Protein AF-0000000081956812 (afdb_homodimer)

Sequence (314 aa):
MSGAVHQILISNDPHIPYFLRVDWSRDLGAGFTIVLTNGSAAWIGEVSEEEVTKGASDTGMSRESYVEELHQALIRDEREREKPKYSFQLTADHLLYQKMSVNLGSVELQPAPDPLELNREMIGQSLKRHLHLEATNSQLLQENRKLRREHSLILKEMSGAVHQILISNDPHIPYFLRVDWSRDLGAGFTIVLTNGSAAWIGEVSEEEVTKGASDTGMSRESYVEELHQALIRDEREREKPKYSFQLTADHLLYQKMSVNLGSVELQPAPDPLELNREMIGQSLKRHLHLEATNSQLLQENRKLRREHSLILKE

InterPro domains:
  IPR009089 XRCC4, N-terminal domain superfamily [SSF50809] (2-112)
  IPR010585 DNA repair protein XRCC4 [PTHR28559] (4-156)
  IPR014751 DNA repair protein XRCC4-like, C-terminal [G3DSA:1.20.5.370] (115-157)
  IPR038051 XRCC4-like, N-terminal domain superfamily [G3DSA:2.170.210.10] (1-112)
  IPR053961 XRCC4, N-terminal domain [PF06632] (17-109)

Radius of gyration: 26.37 Å; Cα contacts (8 Å, |Δi|>4): 513; chains: 2; bounding box: 66×66×72 Å

pLDDT: mean 91.59, std 6.22, range [63.56, 97.69]

Secondary structure (DSSP, 8-state):
-BPPPEEE-BTT-TTS-EEEEEEESS-GGGEEEEEEE-SS-EEEEEEEHHHHHHHHHHHT--HHHHHHHHHHHHTS-GGGSSS-SEEEEEETTEEEEEEPPEEEEEEEEEE-S-HHHHHHHHHHHHHHHHHHHHHHHHHHHHHHHHHHHHHHHHHH-/-BPPPEEE-BTT-TTS-EEEEEEESS-GGGEEEEEEE-SS-EEEEEEEHHHHHHHHHHHT--HHHHHHHHHHHHTS-GGGSSS-SEEEEEETTEEEEEEPPEEEEEEEEEE-S-HHHHHHHHHHHHHHHHHHHHHHHHHHHHHHHHHHHHHHHHHH-

Structure (mmCIF, N/CA/C/O backbone):
data_AF-0000000081956812-model_v1
#
loop_
_entity.id
_entity.type
_entity.pdbx_description
1 polymer 'XRCC4 N-terminal domain-containing protein'
#
loop_
_atom_site.group_PDB
_atom_site.id
_atom_site.type_symbol
_atom_site.label_atom_id
_atom_site.label_alt_id
_atom_site.label_comp_id
_atom_site.label_asym_id
_atom_site.label_entity_id
_atom_site.label_seq_id
_atom_site.pdbx_PDB_ins_code
_atom_site.Cartn_x
_atom_site.Cartn_y
_atom_site.Cartn_z
_atom_site.occupancy
_atom_site.B_iso_or_equiv
_atom_site.auth_seq_id
_atom_site.auth_comp_id
_atom_site.auth_asym_id
_atom_site.auth_atom_id
_atom_site.pdbx_PDB_model_num
ATOM 1 N N . MET A 1 1 ? -9.359 -21.828 -14 1 81.25 1 MET A N 1
ATOM 2 C CA . MET A 1 1 ? -8.844 -20.75 -14.844 1 81.25 1 MET A CA 1
ATOM 3 C C . MET A 1 1 ? -7.348 -20.562 -14.617 1 81.25 1 MET A C 1
ATOM 5 O O . MET A 1 1 ? -6.855 -20.734 -13.5 1 81.25 1 MET A O 1
ATOM 9 N N . SER A 1 2 ? -6.594 -20.438 -15.711 1 84.31 2 SER A N 1
ATOM 10 C CA . SER A 1 2 ? -5.152 -20.234 -15.617 1 84.31 2 SER A CA 1
ATOM 11 C C . SER A 1 2 ? -4.758 -18.828 -16.047 1 84.31 2 SER A C 1
ATOM 13 O O . SER A 1 2 ? -5.262 -18.312 -17.047 1 84.31 2 SER A O 1
ATOM 15 N N . GLY A 1 3 ? -4.012 -18.234 -15.117 1 83.62 3 GLY A N 1
ATOM 16 C CA . GLY A 1 3 ? -3.506 -16.922 -15.5 1 83.62 3 GLY A CA 1
ATOM 17 C C . GLY A 1 3 ? -2.42 -16.969 -16.547 1 83.62 3 GLY A C 1
ATOM 18 O O . GLY A 1 3 ? -1.891 -18.047 -16.844 1 83.62 3 GLY A O 1
ATOM 19 N N . ALA A 1 4 ? -2.166 -15.875 -17.125 1 87.19 4 ALA A N 1
ATOM 20 C CA . ALA A 1 4 ? -1.059 -15.789 -18.078 1 87.19 4 ALA A CA 1
ATOM 21 C C . ALA A 1 4 ? 0.285 -15.93 -17.359 1 87.19 4 ALA A C 1
ATOM 23 O O . ALA A 1 4 ? 0.437 -15.508 -16.219 1 87.19 4 ALA A O 1
ATOM 24 N N . VAL A 1 5 ? 1.105 -16.578 -18.141 1 93.25 5 VAL A N 1
ATOM 25 C CA . VAL A 1 5 ? 2.469 -16.688 -17.625 1 93.25 5 VAL A CA 1
ATOM 26 C C . VAL A 1 5 ? 3.162 -15.336 -17.719 1 93.25 5 VAL A C 1
ATOM 28 O O . VAL A 1 5 ? 3.08 -14.648 -18.734 1 93.25 5 VAL A O 1
ATOM 31 N N . HIS A 1 6 ? 3.795 -14.945 -16.609 1 91.88 6 HIS A N 1
ATOM 32 C CA . HIS A 1 6 ? 4.547 -13.695 -16.641 1 91.88 6 HIS A CA 1
ATOM 33 C C . HIS A 1 6 ? 5.848 -13.805 -15.859 1 91.88 6 HIS A C 1
ATOM 35 O O . HIS A 1 6 ? 5.973 -14.656 -14.977 1 91.88 6 HIS A O 1
ATOM 41 N N . GLN A 1 7 ? 6.793 -13.039 -16.312 1 91.5 7 GLN A N 1
ATOM 42 C CA . GLN A 1 7 ? 8.094 -13.039 -15.664 1 91.5 7 GLN A CA 1
ATOM 43 C C . GLN A 1 7 ? 8.07 -12.219 -14.375 1 91.5 7 GLN A C 1
ATOM 45 O O . GLN A 1 7 ? 7.449 -11.156 -14.32 1 91.5 7 GLN A O 1
ATOM 50 N N . ILE A 1 8 ? 8.711 -12.758 -13.305 1 92.5 8 ILE A N 1
ATOM 51 C CA . ILE A 1 8 ? 8.836 -12.008 -12.055 1 92.5 8 ILE A CA 1
ATOM 52 C C . ILE A 1 8 ? 10.312 -11.922 -11.648 1 92.5 8 ILE A C 1
ATOM 54 O O . ILE A 1 8 ? 11.125 -12.742 -12.078 1 92.5 8 ILE A O 1
ATOM 58 N N . LEU A 1 9 ? 10.625 -10.898 -10.945 1 92.12 9 LEU A N 1
ATOM 59 C CA . LEU A 1 9 ? 11.953 -10.742 -10.375 1 92.12 9 LEU A CA 1
ATOM 60 C C . LEU A 1 9 ? 11.969 -11.141 -8.906 1 92.12 9 LEU A C 1
ATOM 62 O O . LEU A 1 9 ? 11.133 -10.688 -8.125 1 92.12 9 LEU A O 1
ATOM 66 N N . ILE A 1 10 ? 12.828 -12.062 -8.641 1 94.38 10 ILE A N 1
ATOM 67 C CA . ILE A 1 10 ? 13.016 -12.469 -7.25 1 94.38 10 ILE A CA 1
ATOM 68 C C . ILE A 1 10 ? 14.141 -11.656 -6.621 1 94.38 10 ILE A C 1
ATOM 70 O O . ILE A 1 10 ? 15.273 -11.664 -7.109 1 94.38 10 ILE A O 1
ATOM 74 N N . SER A 1 11 ? 13.805 -11 -5.531 1 93.69 11 SER A N 1
ATOM 75 C CA . SER A 1 11 ? 14.68 -9.992 -4.945 1 93.69 11 SER A CA 1
ATOM 76 C C . SER A 1 11 ? 16.016 -10.594 -4.527 1 93.69 11 SER A C 1
ATOM 78 O O . SER A 1 11 ? 17.062 -9.945 -4.645 1 93.69 11 SER A O 1
ATOM 80 N N . ASN A 1 12 ? 16 -11.805 -4.008 1 93.5 12 ASN A N 1
ATOM 81 C CA . ASN A 1 12 ? 17.234 -12.398 -3.514 1 93.5 12 ASN A CA 1
ATOM 82 C C . ASN A 1 12 ? 17.906 -13.266 -4.574 1 93.5 12 ASN A C 1
ATOM 84 O O . ASN A 1 12 ? 18.875 -13.969 -4.285 1 93.5 12 ASN A O 1
ATOM 88 N N . ASP A 1 13 ? 17.438 -13.305 -5.773 1 92.06 13 ASP A N 1
ATOM 89 C CA . ASP A 1 13 ? 18.031 -13.969 -6.926 1 92.06 13 ASP A CA 1
ATOM 90 C C . ASP A 1 13 ? 17.734 -13.203 -8.211 1 92.06 13 ASP A C 1
ATOM 92 O O . ASP A 1 13 ? 17.109 -13.734 -9.133 1 92.06 13 ASP A O 1
ATOM 96 N N . PRO A 1 14 ? 18.297 -11.969 -8.258 1 91.81 14 PRO A N 1
ATOM 97 C CA . PRO A 1 14 ? 17.906 -11.07 -9.344 1 91.81 14 PRO A CA 1
ATOM 98 C C . PRO A 1 14 ? 18.531 -11.445 -10.688 1 91.81 14 PRO A C 1
ATOM 100 O O . PRO A 1 14 ? 18.109 -10.953 -11.734 1 91.81 14 PRO A O 1
ATOM 103 N N . HIS A 1 15 ? 19.453 -12.297 -10.758 1 93.38 15 HIS A N 1
ATOM 104 C CA . HIS A 1 15 ? 20.172 -12.617 -11.977 1 93.38 15 HIS A CA 1
ATOM 105 C C . HIS A 1 15 ? 19.453 -13.703 -12.773 1 93.38 15 HIS A C 1
ATOM 107 O O . HIS A 1 15 ? 19.766 -13.938 -13.938 1 93.38 15 HIS A O 1
ATOM 113 N N . ILE A 1 16 ? 18.531 -14.359 -12.18 1 93.5 16 ILE A N 1
ATOM 114 C CA . ILE A 1 16 ? 17.812 -15.453 -12.82 1 93.5 16 ILE A CA 1
ATOM 115 C C . ILE A 1 16 ? 16.344 -15.039 -13.031 1 93.5 16 ILE A C 1
ATOM 117 O O . ILE A 1 16 ? 15.672 -14.625 -12.086 1 93.5 16 ILE A O 1
ATOM 121 N N . PRO A 1 17 ? 15.914 -15.117 -14.281 1 93 17 PRO A N 1
ATOM 122 C CA . PRO A 1 17 ? 14.484 -14.859 -14.508 1 93 17 PRO A CA 1
ATOM 123 C C . PRO A 1 17 ? 13.594 -15.992 -14.016 1 93 17 PRO A C 1
ATOM 125 O O . PRO A 1 17 ? 13.953 -17.172 -14.141 1 93 17 PRO A O 1
ATOM 128 N N . TYR A 1 18 ? 12.562 -15.602 -13.43 1 94.31 18 TYR A N 1
ATOM 129 C CA . TYR A 1 18 ? 11.531 -16.562 -13.031 1 94.31 18 TYR A CA 1
ATOM 130 C C . TYR A 1 18 ? 10.219 -16.281 -13.75 1 94.31 18 TYR A C 1
ATOM 132 O O . TYR A 1 18 ? 9.93 -15.133 -14.094 1 94.31 18 TYR A O 1
ATOM 140 N N . PHE A 1 19 ? 9.508 -17.391 -13.945 1 95.06 19 PHE A N 1
ATOM 141 C CA . PHE A 1 19 ? 8.211 -17.297 -14.609 1 95.06 19 PHE A CA 1
ATOM 142 C C . PHE A 1 19 ? 7.109 -17.859 -13.734 1 95.06 19 PHE A C 1
ATOM 144 O O . PHE A 1 19 ? 7.254 -18.953 -13.18 1 95.06 19 PHE A O 1
ATOM 151 N N . LEU A 1 20 ? 6.035 -17.031 -13.633 1 95.88 20 LEU A N 1
ATOM 152 C CA . LEU A 1 20 ? 4.957 -17.359 -12.703 1 95.88 20 LEU A CA 1
ATOM 153 C C . LEU A 1 20 ? 3.631 -17.516 -13.438 1 95.88 20 LEU A C 1
ATOM 155 O O . LEU A 1 20 ? 3.316 -16.703 -14.328 1 95.88 20 LEU A O 1
ATOM 159 N N . ARG A 1 21 ? 2.926 -18.562 -13.078 1 96.62 21 ARG A N 1
ATOM 160 C CA . ARG A 1 21 ? 1.541 -18.75 -13.5 1 96.62 21 ARG A CA 1
ATOM 161 C C . ARG A 1 21 ? 0.642 -19.078 -12.312 1 96.62 21 ARG A C 1
ATOM 163 O O . ARG A 1 21 ? 1.027 -19.844 -11.422 1 96.62 21 ARG A O 1
ATOM 170 N N . VAL A 1 22 ? -0.531 -18.469 -12.328 1 96.62 22 VAL A N 1
ATOM 171 C CA . VAL A 1 22 ? -1.488 -18.703 -11.25 1 96.62 22 VAL A CA 1
ATOM 172 C C . VAL A 1 22 ? -2.775 -19.297 -11.828 1 96.62 22 VAL A C 1
ATOM 174 O O . VAL A 1 22 ? -3.297 -18.797 -12.828 1 96.62 22 VAL A O 1
ATOM 177 N N . ASP A 1 23 ? -3.193 -20.406 -11.172 1 95.81 23 ASP A N 1
ATOM 178 C CA . ASP A 1 23 ? -4.453 -21.047 -11.539 1 95.81 23 ASP A CA 1
ATOM 179 C C . ASP A 1 23 ? -5.469 -20.953 -10.398 1 95.81 23 ASP A C 1
ATOM 181 O O . ASP A 1 23 ? -5.113 -21.109 -9.234 1 95.81 23 ASP A O 1
ATOM 185 N N . TRP A 1 24 ? -6.766 -20.562 -10.812 1 94.56 24 TRP A N 1
ATOM 186 C CA . TRP A 1 24 ? -7.809 -20.469 -9.797 1 94.56 24 TRP A CA 1
ATOM 187 C C . TRP A 1 24 ? -9.164 -20.875 -10.367 1 94.56 24 TRP A C 1
ATOM 189 O O . TRP A 1 24 ? -9.305 -21.062 -11.57 1 94.56 24 TRP A O 1
ATOM 199 N N . SER A 1 25 ? -10.133 -21.156 -9.516 1 90.38 25 SER A N 1
ATOM 200 C CA . SER A 1 25 ? -11.453 -21.594 -9.969 1 90.38 25 SER A CA 1
ATOM 201 C C . SER A 1 25 ? -12.406 -20.406 -10.086 1 90.38 25 SER A C 1
ATOM 203 O O . SER A 1 25 ? -12.875 -20.094 -11.18 1 90.38 25 SER A O 1
ATOM 205 N N . ARG A 1 26 ? -12.711 -19.719 -9.086 1 90.69 26 ARG A N 1
ATOM 206 C CA . ARG A 1 26 ? -13.617 -18.562 -9.078 1 90.69 26 ARG A CA 1
ATOM 207 C C . ARG A 1 26 ? -12.852 -17.266 -8.93 1 90.69 26 ARG A C 1
ATOM 209 O O . ARG A 1 26 ? -12.734 -16.484 -9.883 1 90.69 26 ARG A O 1
ATOM 216 N N . ASP A 1 27 ? -12.344 -17.078 -7.887 1 92.94 27 ASP A N 1
ATOM 217 C CA . ASP A 1 27 ? -11.414 -15.992 -7.594 1 92.94 27 ASP A CA 1
ATOM 218 C C . ASP A 1 27 ? -10.266 -16.484 -6.703 1 92.94 27 ASP A C 1
ATOM 220 O O . ASP A 1 27 ? -10.25 -17.625 -6.273 1 92.94 27 ASP A O 1
ATOM 224 N N . LEU A 1 28 ? -9.336 -15.719 -6.512 1 95.75 28 LEU A N 1
ATOM 225 C CA . LEU A 1 28 ? -8.18 -16.109 -5.711 1 95.75 28 LEU A CA 1
ATOM 226 C C . LEU A 1 28 ? -8.578 -16.375 -4.266 1 95.75 28 LEU A C 1
ATOM 228 O O . LEU A 1 28 ? -7.836 -17.016 -3.516 1 95.75 28 LEU A O 1
ATOM 232 N N . GLY A 1 29 ? -9.727 -15.836 -3.891 1 95.81 29 GLY A N 1
ATOM 233 C CA . GLY A 1 29 ? -10.203 -16.016 -2.529 1 95.81 29 GLY A CA 1
ATOM 234 C C . GLY A 1 29 ? -10.547 -17.453 -2.203 1 95.81 29 GLY A C 1
ATOM 235 O O . GLY A 1 29 ? -10.484 -17.875 -1.043 1 95.81 29 GLY A O 1
ATOM 236 N N . ALA A 1 30 ? -10.914 -18.156 -3.133 1 96.12 30 ALA A N 1
ATOM 237 C CA . ALA A 1 30 ? -11.297 -19.562 -2.951 1 96.12 30 ALA A CA 1
ATOM 238 C C . ALA A 1 30 ? -10.062 -20.469 -2.941 1 96.12 30 ALA A C 1
ATOM 240 O O . ALA A 1 30 ? -10.18 -21.688 -2.76 1 96.12 30 ALA A O 1
ATOM 241 N N . GLY A 1 31 ? -8.961 -19.875 -3.09 1 96.88 31 GLY A N 1
ATOM 242 C CA . GLY A 1 31 ? -7.73 -20.641 -3.207 1 96.88 31 GLY A CA 1
ATOM 243 C C . GLY A 1 31 ? -7.145 -20.625 -4.605 1 96.88 31 GLY A C 1
ATOM 244 O O . GLY A 1 31 ? -7.848 -20.312 -5.574 1 96.88 31 GLY A O 1
ATOM 245 N N . PHE A 1 32 ? -5.887 -20.938 -4.703 1 97.62 32 PHE A N 1
ATOM 246 C CA . PHE A 1 32 ? -5.23 -20.922 -6.004 1 97.62 32 PHE A CA 1
ATOM 247 C C . PHE A 1 32 ? -3.953 -21.75 -5.98 1 97.62 32 PHE A C 1
ATOM 249 O O . PHE A 1 32 ? -3.477 -22.125 -4.906 1 97.62 32 PHE A O 1
ATOM 256 N N . THR A 1 33 ? -3.516 -22.062 -7.16 1 97 33 THR A N 1
ATOM 257 C CA . THR A 1 33 ? -2.273 -22.812 -7.352 1 97 33 THR A CA 1
ATOM 258 C C . THR A 1 33 ? -1.258 -21.969 -8.125 1 97 33 THR A C 1
ATOM 260 O O . THR A 1 33 ? -1.612 -21.297 -9.094 1 97 33 THR A O 1
ATOM 263 N N . ILE A 1 34 ? -0.076 -22.047 -7.629 1 96.81 34 ILE A N 1
ATOM 264 C CA . ILE A 1 34 ? 1.008 -21.312 -8.273 1 96.81 34 ILE A CA 1
ATOM 265 C C . ILE A 1 34 ? 1.965 -22.297 -8.945 1 96.81 34 ILE A C 1
ATOM 267 O O . ILE A 1 34 ? 2.277 -23.344 -8.383 1 96.81 34 ILE A O 1
ATOM 271 N N . VAL A 1 35 ? 2.328 -21.953 -10.125 1 96.56 35 VAL A N 1
ATOM 272 C CA . VAL A 1 35 ? 3.395 -22.656 -10.828 1 96.56 35 VAL A CA 1
ATOM 273 C C . VAL A 1 35 ? 4.562 -21.719 -11.086 1 96.56 35 VAL A C 1
ATOM 275 O O . VAL A 1 35 ? 4.383 -20.641 -11.648 1 96.56 35 VAL A O 1
ATOM 278 N N . LEU A 1 36 ? 5.754 -22.109 -10.625 1 96.5 36 LEU A N 1
ATOM 279 C CA . LEU A 1 36 ? 6.957 -21.297 -10.734 1 96.5 36 LEU A CA 1
ATOM 280 C C . LEU A 1 36 ? 8.086 -22.062 -11.406 1 96.5 36 LEU A C 1
ATOM 282 O O . LEU A 1 36 ? 8.289 -23.25 -11.125 1 96.5 36 LEU A O 1
ATOM 286 N N . THR A 1 37 ? 8.797 -21.391 -12.344 1 96.06 37 THR A N 1
ATOM 287 C CA . THR A 1 37 ? 9.945 -22.047 -12.969 1 96.06 37 THR A CA 1
ATOM 288 C C . THR A 1 37 ? 11.039 -21.031 -13.273 1 96.06 37 THR A C 1
ATOM 290 O O . THR A 1 37 ? 10.75 -19.844 -13.492 1 96.06 37 THR A O 1
ATOM 293 N N . ASN A 1 38 ? 12.227 -21.438 -13.203 1 94.81 38 ASN A N 1
ATOM 294 C CA . ASN A 1 38 ? 13.344 -20.609 -13.648 1 94.81 38 ASN A CA 1
ATOM 295 C C . ASN A 1 38 ? 13.953 -21.141 -14.945 1 94.81 38 ASN A C 1
ATOM 297 O O . ASN A 1 38 ? 15.055 -20.75 -15.328 1 94.81 38 ASN A O 1
ATOM 301 N N . GLY A 1 39 ? 13.273 -22.062 -15.594 1 92.62 39 GLY A N 1
ATOM 302 C CA . GLY A 1 39 ? 13.758 -22.672 -16.828 1 92.62 39 GLY A CA 1
ATOM 303 C C . GLY A 1 39 ? 14.492 -23.984 -16.609 1 92.62 39 GLY A C 1
ATOM 304 O O . GLY A 1 39 ? 14.562 -24.812 -17.5 1 92.62 39 GLY A O 1
ATOM 305 N N . SER A 1 40 ? 15.133 -24.094 -15.461 1 92.69 40 SER A N 1
ATOM 306 C CA . SER A 1 40 ? 15.852 -25.312 -15.125 1 92.69 40 SER A CA 1
ATOM 307 C C . SER A 1 40 ? 15.047 -26.172 -14.156 1 92.69 40 SER A C 1
ATOM 309 O O . SER A 1 40 ? 15.008 -27.406 -14.289 1 92.69 40 SER A O 1
ATOM 311 N N . ALA A 1 41 ? 14.445 -25.594 -13.172 1 93.62 41 ALA A N 1
ATOM 312 C CA . ALA A 1 41 ? 13.602 -26.234 -12.172 1 93.62 41 ALA A CA 1
ATOM 313 C C . ALA A 1 41 ? 12.203 -25.625 -12.156 1 93.62 41 ALA A C 1
ATOM 315 O O . ALA A 1 41 ? 11.992 -24.531 -12.695 1 93.62 41 ALA A O 1
ATOM 316 N N . ALA A 1 42 ? 11.297 -26.469 -11.695 1 95.75 42 ALA A N 1
ATOM 317 C CA . ALA A 1 42 ? 9.914 -26 -11.594 1 95.75 42 ALA A CA 1
ATOM 318 C C . ALA A 1 42 ? 9.297 -26.406 -10.258 1 95.75 42 ALA A C 1
ATOM 320 O O . ALA A 1 42 ? 9.656 -27.438 -9.695 1 95.75 42 ALA A O 1
ATOM 321 N N . TRP A 1 43 ? 8.422 -25.516 -9.75 1 96.62 43 TRP A N 1
ATOM 322 C CA . TRP A 1 43 ? 7.777 -25.734 -8.453 1 96.62 43 TRP A CA 1
ATOM 323 C C . TRP A 1 43 ? 6.273 -25.484 -8.547 1 96.62 43 TRP A C 1
ATOM 325 O O . TRP A 1 43 ? 5.812 -24.719 -9.398 1 96.62 43 TRP A O 1
ATOM 335 N N . ILE A 1 44 ? 5.605 -26.234 -7.723 1 97.19 44 ILE A N 1
ATOM 336 C CA . ILE A 1 44 ? 4.16 -26.062 -7.605 1 97.19 44 ILE A CA 1
ATOM 337 C C . ILE A 1 44 ? 3.791 -25.781 -6.152 1 97.19 44 ILE A C 1
ATOM 339 O O . ILE A 1 44 ? 4.32 -26.406 -5.234 1 97.19 44 ILE A O 1
ATOM 343 N N . GLY A 1 45 ? 2.949 -24.781 -5.973 1 97.44 45 GLY A N 1
ATOM 344 C CA . GLY A 1 45 ? 2.439 -24.453 -4.652 1 97.44 45 GLY A CA 1
ATOM 345 C C . GLY A 1 45 ? 0.944 -24.203 -4.633 1 97.44 45 GLY A C 1
ATOM 346 O O . GLY A 1 45 ? 0.38 -23.703 -5.609 1 97.44 45 GLY A O 1
ATOM 347 N N . GLU A 1 46 ? 0.399 -24.562 -3.482 1 97.31 46 GLU A N 1
ATOM 348 C CA . GLU A 1 46 ? -1.043 -24.375 -3.34 1 97.31 46 GLU A CA 1
ATOM 349 C C . GLU A 1 46 ? -1.374 -23.5 -2.131 1 97.31 46 GLU A C 1
ATOM 351 O O . GLU A 1 46 ? -0.75 -23.641 -1.077 1 97.31 46 GLU A O 1
ATOM 356 N N . VAL A 1 47 ? -2.35 -22.641 -2.307 1 97.56 47 VAL A N 1
ATOM 357 C CA . VAL A 1 47 ? -2.867 -21.781 -1.239 1 97.56 47 VAL A CA 1
ATOM 358 C C . VAL A 1 47 ? -4.363 -22.031 -1.059 1 97.56 47 VAL A C 1
ATOM 360 O O . VAL A 1 47 ? -5.141 -21.906 -2.01 1 97.56 47 VAL A O 1
ATOM 363 N N . SER A 1 48 ? -4.719 -22.375 0.12 1 96.94 48 SER A N 1
ATOM 364 C CA . SER A 1 48 ? -6.113 -22.703 0.393 1 96.94 48 SER A CA 1
ATOM 365 C C . SER A 1 48 ? -6.93 -21.453 0.7 1 96.94 48 SER A C 1
ATOM 367 O O . SER A 1 48 ? -6.363 -20.375 0.923 1 96.94 48 SER A O 1
ATOM 369 N N . GLU A 1 49 ? -8.258 -21.656 0.709 1 96.88 49 GLU A N 1
ATOM 370 C CA . GLU A 1 49 ? -9.156 -20.562 1.079 1 96.88 49 GLU A CA 1
ATOM 371 C C . GLU A 1 49 ? -8.891 -20.094 2.504 1 96.88 49 GLU A C 1
ATOM 373 O O . GLU A 1 49 ? -8.953 -18.891 2.785 1 96.88 49 GLU A O 1
ATOM 378 N N . GLU A 1 50 ? -8.633 -21.031 3.422 1 96.56 50 GLU A N 1
ATOM 379 C CA . GLU A 1 50 ? -8.344 -20.688 4.809 1 96.56 50 GLU A CA 1
ATOM 380 C C . GLU A 1 50 ? -7.098 -19.812 4.906 1 96.56 50 GLU A C 1
ATOM 382 O O . GLU A 1 50 ? -7.062 -18.859 5.691 1 96.56 50 GLU A O 1
ATOM 387 N N . GLU A 1 51 ? -6.137 -20.156 4.109 1 96 51 GLU A N 1
ATOM 388 C CA . GLU A 1 51 ? -4.902 -19.375 4.109 1 96 51 GLU A CA 1
ATOM 389 C C . GLU A 1 51 ? -5.141 -17.969 3.584 1 96 51 GLU A C 1
ATOM 391 O O . GLU A 1 51 ? -4.562 -17 4.09 1 96 51 GLU A O 1
ATOM 396 N N . VAL A 1 52 ? -6.012 -17.844 2.58 1 96.75 52 VAL A N 1
ATOM 397 C CA . VAL A 1 52 ? -6.344 -16.531 2.037 1 96.75 52 VAL A CA 1
ATOM 398 C C . VAL A 1 52 ? -7.086 -15.719 3.088 1 96.75 52 VAL A C 1
ATOM 400 O O . VAL A 1 52 ? -6.797 -14.531 3.275 1 96.75 52 VAL A O 1
ATOM 403 N N . THR A 1 53 ? -7.941 -16.328 3.797 1 95.5 53 THR A N 1
ATOM 404 C CA . THR A 1 53 ? -8.703 -15.664 4.844 1 95.5 53 THR A CA 1
ATOM 405 C C . THR A 1 53 ? -7.781 -15.172 5.957 1 95.5 53 THR A C 1
ATOM 407 O O . THR A 1 53 ? -7.918 -14.047 6.434 1 95.5 53 THR A O 1
ATOM 410 N N . LYS A 1 54 ? -6.934 -16.016 6.336 1 95.56 54 LYS A N 1
ATOM 411 C CA . LYS A 1 54 ? -5.965 -15.656 7.367 1 95.56 54 LYS A CA 1
ATOM 412 C C . LYS A 1 54 ? -5.086 -14.492 6.906 1 95.56 54 LYS A C 1
ATOM 414 O O . LYS A 1 54 ? -4.758 -13.609 7.699 1 95.56 54 LYS A O 1
ATOM 419 N N . GLY A 1 55 ? -4.664 -14.586 5.586 1 94.88 55 GLY A N 1
ATOM 420 C CA . GLY A 1 55 ? -3.867 -13.5 5.035 1 94.88 55 GLY A CA 1
ATOM 421 C C . GLY A 1 55 ? -4.562 -12.156 5.102 1 94.88 55 GLY A C 1
ATOM 422 O O . GLY A 1 55 ? -3.953 -11.148 5.469 1 94.88 55 GLY A O 1
ATOM 423 N N . ALA A 1 56 ? -5.848 -12.148 4.781 1 94.44 56 ALA A N 1
ATOM 424 C CA . ALA A 1 56 ? -6.637 -10.922 4.863 1 94.44 56 ALA A CA 1
ATOM 425 C C . ALA A 1 56 ? -6.695 -10.398 6.293 1 94.44 56 ALA A C 1
ATOM 427 O O . ALA A 1 56 ? -6.477 -9.203 6.535 1 94.44 56 ALA A O 1
ATOM 428 N N . SER A 1 57 ? -6.91 -11.266 7.258 1 92 57 SER A N 1
ATOM 429 C CA . SER A 1 57 ? -6.969 -10.891 8.664 1 92 57 SER A CA 1
ATOM 430 C C . SER A 1 57 ? -5.629 -10.344 9.148 1 92 57 SER A C 1
ATOM 432 O O . SER A 1 57 ? -5.582 -9.336 9.859 1 92 57 SER A O 1
ATOM 434 N N . ASP A 1 58 ? -4.582 -11.031 8.758 1 90.31 58 ASP A N 1
ATOM 435 C CA . ASP A 1 58 ? -3.244 -10.648 9.203 1 90.31 58 ASP A CA 1
ATOM 436 C C . ASP A 1 58 ? -2.877 -9.25 8.711 1 90.31 58 ASP A C 1
ATOM 438 O O . ASP A 1 58 ? -2.166 -8.516 9.391 1 90.31 58 ASP A O 1
ATOM 442 N N . THR A 1 59 ? -3.33 -8.898 7.562 1 90.56 59 THR A N 1
ATOM 443 C CA . THR A 1 59 ? -2.971 -7.613 6.973 1 90.56 59 THR A CA 1
ATOM 444 C C . THR A 1 59 ? -3.924 -6.516 7.438 1 90.56 59 THR A C 1
ATOM 446 O O . THR A 1 59 ? -3.639 -5.328 7.273 1 90.56 59 THR A O 1
ATOM 449 N N . GLY A 1 60 ? -5.133 -6.906 7.926 1 86.31 60 GLY A N 1
ATOM 450 C CA . GLY A 1 60 ? -6.133 -5.949 8.367 1 86.31 60 GLY A CA 1
ATOM 451 C C . GLY A 1 60 ? -7.016 -5.441 7.238 1 86.31 60 GLY A C 1
ATOM 452 O O . GLY A 1 60 ? -7.785 -4.496 7.418 1 86.31 60 GLY A O 1
ATOM 453 N N . MET A 1 61 ? -6.875 -5.969 6.074 1 87.88 61 MET A N 1
ATOM 454 C CA . MET A 1 61 ? -7.719 -5.621 4.934 1 87.88 61 MET A CA 1
ATOM 455 C C . MET A 1 61 ? -9.008 -6.438 4.941 1 87.88 61 MET A C 1
ATOM 457 O O . MET A 1 61 ? -9.055 -7.52 5.523 1 87.88 61 MET A O 1
ATOM 461 N N . SER A 1 62 ? -9.984 -5.812 4.281 1 91.88 62 SER A N 1
ATOM 462 C CA . SER A 1 62 ? -11.148 -6.648 4.016 1 91.88 62 SER A CA 1
ATOM 463 C C . SER A 1 62 ? -10.805 -7.789 3.062 1 91.88 62 SER A C 1
ATOM 465 O O . SER A 1 62 ? -9.859 -7.691 2.283 1 91.88 62 SER A O 1
ATOM 467 N N . ARG A 1 63 ? -11.555 -8.852 3.084 1 94.06 63 ARG A N 1
ATOM 468 C CA . ARG A 1 63 ? -11.32 -10 2.215 1 94.06 63 ARG A CA 1
ATOM 469 C C . ARG A 1 63 ? -11.367 -9.594 0.746 1 94.06 63 ARG A C 1
ATOM 471 O O . ARG A 1 63 ? -10.539 -10.031 -0.052 1 94.06 63 ARG A O 1
ATOM 478 N N . GLU A 1 64 ? -12.328 -8.805 0.4 1 94.06 64 GLU A N 1
ATOM 479 C CA . GLU A 1 64 ? -12.492 -8.359 -0.981 1 94.06 64 GLU A CA 1
ATOM 480 C C . GLU A 1 64 ? -11.273 -7.562 -1.452 1 94.06 64 GLU A C 1
ATOM 482 O O . GLU A 1 64 ? -10.758 -7.801 -2.545 1 94.06 64 GLU A O 1
ATOM 487 N N . SER A 1 65 ? -10.828 -6.605 -0.671 1 92.38 65 SER A N 1
ATOM 488 C CA . SER A 1 65 ? -9.68 -5.777 -1.015 1 92.38 65 SER A CA 1
ATOM 489 C C . SER A 1 65 ? -8.398 -6.609 -1.084 1 92.38 65 SER A C 1
ATOM 491 O O . SER A 1 65 ? -7.539 -6.363 -1.932 1 92.38 65 SER A O 1
ATOM 493 N N . TYR A 1 66 ? -8.375 -7.574 -0.157 1 95.62 66 TYR A N 1
ATOM 494 C CA . TYR A 1 66 ? -7.211 -8.453 -0.104 1 95.62 66 TYR A CA 1
ATOM 495 C C . TYR A 1 66 ? -7.109 -9.297 -1.366 1 95.62 66 TYR A C 1
ATOM 497 O O . TYR A 1 66 ? -6.035 -9.414 -1.96 1 95.62 66 TYR A O 1
ATOM 505 N N . VAL A 1 67 ? -8.172 -9.828 -1.761 1 96.44 67 VAL A N 1
ATOM 506 C CA . VAL A 1 67 ? -8.211 -10.672 -2.951 1 96.44 67 VAL A CA 1
ATOM 507 C C . VAL A 1 67 ? -7.852 -9.844 -4.184 1 96.44 67 VAL A C 1
ATOM 509 O O . VAL A 1 67 ? -7.145 -10.32 -5.074 1 96.44 67 VAL A O 1
ATOM 512 N N . GLU A 1 68 ? -8.32 -8.648 -4.266 1 93.75 68 GLU A N 1
ATOM 513 C CA . GLU A 1 68 ? -7.957 -7.758 -5.363 1 93.75 68 GLU A CA 1
ATOM 514 C C . GLU A 1 68 ? -6.457 -7.48 -5.375 1 93.75 68 GLU A C 1
ATOM 516 O O . GLU A 1 68 ? -5.828 -7.465 -6.434 1 93.75 68 GLU A O 1
ATOM 521 N N . GLU A 1 69 ? -5.887 -7.305 -4.18 1 93.81 69 GLU A N 1
ATOM 522 C CA . GLU A 1 69 ? -4.449 -7.078 -4.066 1 93.81 69 GLU A CA 1
ATOM 523 C C . GLU A 1 69 ? -3.658 -8.289 -4.551 1 93.81 69 GLU A C 1
ATOM 525 O O . GLU A 1 69 ? -2.641 -8.148 -5.23 1 93.81 69 GLU A O 1
ATOM 530 N N . LEU A 1 70 ? -4.176 -9.445 -4.184 1 96.25 70 LEU A N 1
ATOM 531 C CA . LEU A 1 70 ? -3.533 -10.672 -4.645 1 96.25 70 LEU A CA 1
ATOM 532 C C . LEU A 1 70 ? -3.564 -10.758 -6.168 1 96.25 70 LEU A C 1
ATOM 534 O O . LEU A 1 70 ? -2.574 -11.148 -6.793 1 96.25 70 LEU A O 1
ATOM 538 N N . HIS A 1 71 ? -4.695 -10.398 -6.66 1 94.38 71 HIS A N 1
ATOM 539 C CA . HIS A 1 71 ? -4.836 -10.414 -8.109 1 94.38 71 HIS A CA 1
ATOM 540 C C . HIS A 1 71 ? -3.82 -9.492 -8.773 1 94.38 71 HIS A C 1
ATOM 542 O O . HIS A 1 71 ? -3.168 -9.875 -9.75 1 94.38 71 HIS A O 1
ATOM 548 N N . GLN A 1 72 ? -3.621 -8.336 -8.258 1 91.62 72 GLN A N 1
ATOM 549 C CA . GLN A 1 72 ? -2.678 -7.375 -8.812 1 91.62 72 GLN A CA 1
ATOM 550 C C . GLN A 1 72 ? -1.241 -7.871 -8.672 1 91.62 72 GLN A C 1
ATOM 552 O O . GLN A 1 72 ? -0.426 -7.691 -9.586 1 91.62 72 GLN A O 1
ATOM 557 N N . ALA A 1 73 ? -0.946 -8.547 -7.609 1 93.62 73 ALA A N 1
ATOM 558 C CA . ALA A 1 73 ? 0.422 -8.961 -7.312 1 93.62 73 ALA A CA 1
ATOM 559 C C . ALA A 1 73 ? 0.807 -10.203 -8.109 1 93.62 73 ALA A C 1
ATOM 561 O O . ALA A 1 73 ? 1.921 -10.297 -8.633 1 93.62 73 ALA A O 1
ATOM 562 N N . LEU A 1 74 ? -0.215 -11.125 -8.273 1 95.06 74 LEU A N 1
ATOM 563 C CA . LEU A 1 74 ? 0.154 -12.461 -8.742 1 95.06 74 LEU A CA 1
ATOM 564 C C . LEU A 1 74 ? -0.256 -12.664 -10.195 1 95.06 74 LEU A C 1
ATOM 566 O O . LEU A 1 74 ? 0.319 -13.5 -10.898 1 95.06 74 LEU A O 1
ATOM 570 N N . ILE A 1 75 ? -1.201 -11.969 -10.641 1 90.62 75 ILE A N 1
ATOM 571 C CA . ILE A 1 75 ? -1.739 -12.234 -11.969 1 90.62 75 ILE A CA 1
ATOM 572 C C . ILE A 1 75 ? -1.336 -11.109 -12.922 1 90.62 75 ILE A C 1
ATOM 574 O O . ILE A 1 75 ? -0.933 -11.367 -14.062 1 90.62 75 ILE A O 1
ATOM 578 N N . ARG A 1 76 ? -1.392 -9.891 -12.438 1 82.38 76 ARG A N 1
ATOM 579 C CA . ARG A 1 76 ? -1.144 -8.758 -13.32 1 82.38 76 ARG A CA 1
ATOM 580 C C . ARG A 1 76 ? 0.352 -8.547 -13.547 1 82.38 76 ARG A C 1
ATOM 582 O O . ARG A 1 76 ? 1.14 -8.617 -12.602 1 82.38 76 ARG A O 1
ATOM 589 N N . ASP A 1 77 ? 0.685 -8.492 -14.711 1 76.06 77 ASP A N 1
ATOM 590 C CA . ASP A 1 77 ? 2.078 -8.234 -15.062 1 76.06 77 ASP A CA 1
ATOM 591 C C . ASP A 1 77 ? 2.488 -6.816 -14.672 1 76.06 77 ASP A C 1
ATOM 593 O O . ASP A 1 77 ? 1.912 -5.84 -15.156 1 76.06 77 ASP A O 1
ATOM 597 N N . GLU A 1 78 ? 3.441 -6.695 -13.773 1 68.94 78 GLU A N 1
ATOM 598 C CA . GLU A 1 78 ? 3.879 -5.398 -13.258 1 68.94 78 GLU A CA 1
ATOM 599 C C . GLU A 1 78 ? 4.895 -4.746 -14.195 1 68.94 78 GLU A C 1
ATOM 601 O O . GLU A 1 78 ? 5.309 -3.607 -13.969 1 68.94 78 GLU A O 1
ATOM 606 N N . ARG A 1 79 ? 5.32 -5.371 -15.117 1 67.31 79 ARG A N 1
ATOM 607 C CA . ARG A 1 79 ? 6.387 -4.848 -15.961 1 67.31 79 ARG A CA 1
ATOM 608 C C . ARG A 1 79 ? 5.945 -3.582 -16.688 1 67.31 79 ARG A C 1
ATOM 610 O O . ARG A 1 79 ? 6.777 -2.82 -17.188 1 67.31 79 ARG A O 1
ATOM 617 N N . GLU A 1 80 ? 4.652 -3.445 -16.688 1 63.56 80 GLU A N 1
ATOM 618 C CA . GLU A 1 80 ? 4.18 -2.246 -17.375 1 63.56 80 GLU A CA 1
ATOM 619 C C . GLU A 1 80 ? 4.246 -1.026 -16.453 1 63.56 80 GLU A C 1
ATOM 621 O O . GLU A 1 80 ? 4.164 0.111 -16.922 1 63.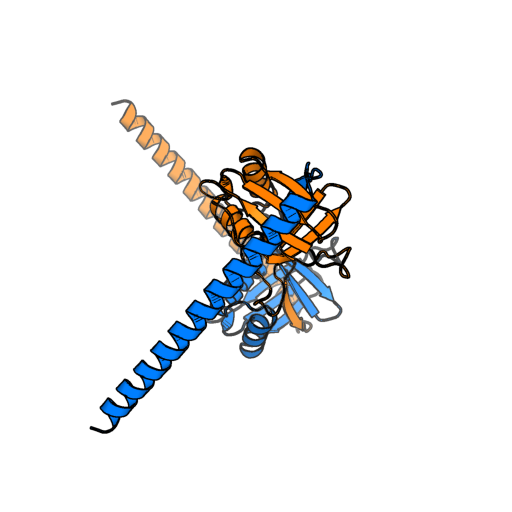56 80 GLU A O 1
ATOM 626 N N . ARG A 1 81 ? 4.535 -1.354 -15.234 1 69 81 ARG A N 1
ATOM 627 C CA . ARG A 1 81 ? 4.562 -0.24 -14.289 1 69 81 ARG A CA 1
ATOM 628 C C . ARG A 1 81 ? 5.977 0.308 -14.133 1 69 81 ARG A C 1
ATOM 630 O O . ARG A 1 81 ? 6.953 -0.44 -14.227 1 69 81 ARG A O 1
ATOM 637 N N . GLU A 1 82 ? 6.18 1.57 -14.133 1 69.69 82 GLU A N 1
ATOM 638 C CA . GLU A 1 82 ? 7.477 2.213 -13.945 1 69.69 82 GLU A CA 1
ATOM 639 C C . GLU A 1 82 ? 8.148 1.744 -12.656 1 69.69 82 GLU A C 1
ATOM 641 O O . GLU A 1 82 ? 9.352 1.475 -12.641 1 69.69 82 GLU A O 1
ATOM 646 N N . LYS A 1 83 ? 7.316 1.671 -11.578 1 76.5 83 LYS A N 1
ATOM 647 C CA . LYS A 1 83 ? 7.84 1.172 -10.312 1 76.5 83 LYS A CA 1
ATOM 648 C C . LYS A 1 83 ? 7.055 -0.047 -9.836 1 76.5 83 LYS A C 1
ATOM 650 O O . LYS A 1 83 ? 5.824 -0.022 -9.789 1 76.5 83 LYS A O 1
ATOM 655 N N . PRO A 1 84 ? 7.855 -1.066 -9.508 1 83.69 84 PRO A N 1
ATOM 656 C CA . PRO A 1 84 ? 7.129 -2.258 -9.062 1 83.69 84 PRO A CA 1
ATOM 657 C C . PRO A 1 84 ? 6.359 -2.027 -7.762 1 83.69 84 PRO A C 1
ATOM 659 O O . PRO A 1 84 ? 6.895 -1.446 -6.816 1 83.69 84 PRO A O 1
ATOM 662 N N . LYS A 1 85 ? 5.184 -2.389 -7.73 1 89 85 LYS A N 1
ATOM 663 C CA . LYS A 1 85 ? 4.324 -2.283 -6.555 1 89 85 LYS A CA 1
ATOM 664 C C . LYS A 1 85 ? 4.477 -3.502 -5.648 1 89 85 LYS A C 1
ATOM 666 O O . LYS A 1 85 ? 4.227 -3.422 -4.445 1 89 85 LYS A O 1
ATOM 671 N N . TYR A 1 86 ? 4.988 -4.59 -6.273 1 93.5 86 TYR A N 1
ATOM 672 C CA . TYR A 1 86 ? 5.086 -5.836 -5.523 1 93.5 86 TYR A CA 1
ATOM 673 C C . TYR A 1 86 ? 6.473 -6.453 -5.66 1 93.5 86 TYR A C 1
ATOM 675 O O . TYR A 1 86 ? 7.184 -6.18 -6.629 1 93.5 86 TYR A O 1
ATOM 683 N N . SER A 1 87 ? 6.832 -7.176 -4.688 1 93.31 87 SER A N 1
ATOM 684 C CA . SER A 1 87 ? 8.117 -7.871 -4.715 1 93.31 87 SER A CA 1
ATOM 685 C C . SER A 1 87 ? 7.957 -9.344 -4.336 1 93.31 87 SER A C 1
ATOM 687 O O . SER A 1 87 ? 7.008 -9.711 -3.637 1 93.31 87 SER A O 1
ATOM 689 N N . PHE A 1 88 ? 8.875 -10.117 -4.855 1 96 88 PHE A N 1
ATOM 690 C CA . PHE A 1 88 ? 8.898 -11.555 -4.594 1 96 88 PHE A CA 1
ATOM 691 C C . PHE A 1 88 ? 10.234 -11.977 -3.99 1 96 88 PHE A C 1
ATOM 693 O O . PHE A 1 88 ? 11.289 -11.477 -4.391 1 96 88 PHE A O 1
ATOM 700 N N . GLN A 1 89 ? 10.148 -12.867 -3.111 1 96.19 89 GLN A N 1
ATOM 701 C CA . GLN A 1 89 ? 11.344 -13.438 -2.496 1 96.19 89 GLN A CA 1
ATOM 702 C C . GLN A 1 89 ? 11.211 -14.945 -2.338 1 96.19 89 GLN A C 1
ATOM 704 O O . GLN A 1 89 ? 10.156 -15.445 -1.96 1 96.19 89 GLN A O 1
ATOM 709 N N . LEU A 1 90 ? 12.234 -15.586 -2.689 1 95.38 90 LEU A N 1
ATOM 710 C CA . LEU A 1 90 ? 12.281 -17.031 -2.547 1 95.38 90 LEU A CA 1
ATOM 711 C C . LEU A 1 90 ? 13.148 -17.438 -1.363 1 95.38 90 LEU A C 1
ATOM 713 O O . LEU A 1 90 ? 14.344 -17.125 -1.33 1 95.38 90 LEU A O 1
ATOM 717 N N . THR A 1 91 ? 12.445 -17.953 -0.392 1 90.62 91 THR A N 1
ATOM 718 C CA . THR A 1 91 ? 13.172 -18.453 0.769 1 90.62 91 THR A CA 1
ATOM 719 C C . THR A 1 91 ? 13 -19.969 0.898 1 90.62 91 THR A C 1
ATOM 721 O O . THR A 1 91 ? 11.883 -20.453 1.061 1 90.62 91 THR A O 1
ATOM 724 N N . ALA A 1 92 ? 14.164 -20.656 0.898 1 87.44 92 ALA A N 1
ATOM 725 C CA . ALA A 1 92 ? 14.094 -22.125 0.951 1 87.44 92 ALA A CA 1
ATOM 726 C C . ALA A 1 92 ? 13.031 -22.656 0.002 1 87.44 92 ALA A C 1
ATOM 728 O O . ALA A 1 92 ? 13.141 -22.5 -1.217 1 87.44 92 ALA A O 1
ATOM 729 N N . ASP A 1 93 ? 11.836 -23.125 0.545 1 91.62 93 ASP A N 1
ATOM 730 C CA . ASP A 1 93 ? 10.766 -23.703 -0.269 1 91.62 93 ASP A CA 1
ATOM 731 C C . ASP A 1 93 ? 9.5 -22.875 -0.185 1 91.62 93 ASP A C 1
ATOM 733 O O . ASP A 1 93 ? 8.391 -23.406 -0.227 1 91.62 93 ASP A O 1
ATOM 737 N N . HIS A 1 94 ? 9.812 -21.531 0.072 1 95.62 94 HIS A N 1
ATOM 738 C CA . HIS A 1 94 ? 8.656 -20.641 0.133 1 95.62 94 HIS A CA 1
ATOM 739 C C . HIS A 1 94 ? 8.828 -19.453 -0.811 1 95.62 94 HIS A C 1
ATOM 741 O O . HIS A 1 94 ? 9.914 -18.891 -0.919 1 95.62 94 HIS A O 1
ATOM 747 N N . LEU A 1 95 ? 7.742 -19.188 -1.558 1 97.56 95 LEU A N 1
ATOM 748 C CA . LEU A 1 95 ? 7.672 -17.938 -2.312 1 97.56 95 LEU A CA 1
ATOM 749 C C . LEU A 1 95 ? 6.895 -16.875 -1.54 1 97.56 95 LEU A C 1
ATOM 751 O O . LEU A 1 95 ? 5.691 -17.031 -1.311 1 97.56 95 LEU A O 1
ATOM 755 N N . LEU A 1 96 ? 7.602 -15.844 -1.188 1 96.75 96 LEU A N 1
ATOM 756 C CA . LEU A 1 96 ? 6.984 -14.734 -0.48 1 96.75 96 LEU A CA 1
ATOM 757 C C . LEU A 1 96 ? 6.629 -13.609 -1.446 1 96.75 96 LEU A C 1
ATOM 759 O O . LEU A 1 96 ? 7.418 -13.266 -2.332 1 96.75 96 LEU A O 1
ATOM 763 N N . TYR A 1 97 ? 5.438 -13.109 -1.326 1 96.56 97 TYR A N 1
ATOM 764 C CA . TYR A 1 97 ? 5.027 -11.953 -2.111 1 96.56 97 TYR A CA 1
ATOM 765 C C . TYR A 1 97 ? 4.496 -10.844 -1.21 1 96.56 97 TYR A C 1
ATOM 767 O O . TYR A 1 97 ? 3.738 -11.109 -0.273 1 96.56 97 TYR A O 1
ATOM 775 N N . GLN A 1 98 ? 5.008 -9.641 -1.505 1 95 98 GLN A N 1
ATOM 776 C CA . GLN A 1 98 ? 4.758 -8.516 -0.614 1 95 98 GLN A CA 1
ATOM 777 C C . GLN A 1 98 ? 4.449 -7.246 -1.405 1 95 98 GLN A C 1
ATOM 779 O O . GLN A 1 98 ? 4.957 -7.062 -2.514 1 95 98 GLN A O 1
ATOM 784 N N . LYS A 1 99 ? 3.6 -6.477 -0.84 1 93.31 99 LYS A N 1
ATOM 785 C CA . LYS A 1 99 ? 3.4 -5.117 -1.334 1 93.31 99 LYS A CA 1
ATOM 786 C C . LYS A 1 99 ? 4.484 -4.176 -0.812 1 93.31 99 LYS A C 1
ATOM 788 O O . LYS A 1 99 ? 4.723 -4.105 0.396 1 93.31 99 LYS A O 1
ATOM 793 N N . MET A 1 100 ? 5.121 -3.445 -1.657 1 90.69 100 MET A N 1
ATOM 794 C CA . MET A 1 100 ? 6.277 -2.629 -1.297 1 90.69 100 MET A CA 1
ATOM 795 C C . MET A 1 100 ? 5.836 -1.334 -0.621 1 90.69 100 MET A C 1
ATOM 797 O O . MET A 1 100 ? 4.734 -0.845 -0.863 1 90.69 100 MET A O 1
ATOM 801 N N . SER A 1 101 ? 6.711 -0.905 0.213 1 89.38 101 SER A N 1
ATOM 802 C CA . SER A 1 101 ? 6.477 0.385 0.855 1 89.38 101 SER A CA 1
ATOM 803 C C . SER A 1 101 ? 6.535 1.524 -0.157 1 89.38 101 SER A C 1
ATOM 805 O O . SER A 1 101 ? 7.242 1.433 -1.164 1 89.38 101 SER A O 1
ATOM 807 N N . VAL A 1 102 ? 5.762 2.58 0.127 1 91.44 102 VAL A N 1
ATOM 808 C CA . VAL A 1 102 ? 5.723 3.74 -0.758 1 91.44 102 VAL A CA 1
ATOM 809 C C . VAL A 1 102 ? 6.07 5 0.027 1 91.44 102 VAL A C 1
ATOM 811 O O . VAL A 1 102 ? 5.496 5.262 1.086 1 91.44 102 VAL A O 1
ATOM 814 N N . ASN A 1 103 ? 7.082 5.723 -0.472 1 92.94 103 ASN A N 1
ATOM 815 C CA . ASN A 1 103 ? 7.34 7.043 0.087 1 92.94 103 ASN A CA 1
ATOM 816 C C . ASN A 1 103 ? 6.289 8.055 -0.355 1 92.94 103 ASN A C 1
ATOM 818 O O . ASN A 1 103 ? 6.297 8.5 -1.504 1 92.94 103 ASN A O 1
ATOM 822 N N . LEU A 1 104 ? 5.414 8.43 0.47 1 94.75 104 LEU A N 1
ATOM 823 C CA . LEU A 1 104 ? 4.32 9.328 0.105 1 94.75 104 LEU A CA 1
ATOM 824 C C . LEU A 1 104 ? 4.809 10.766 0.002 1 94.75 104 LEU A C 1
ATOM 826 O O . LEU A 1 104 ? 4.379 11.516 -0.882 1 94.75 104 LEU A O 1
ATOM 830 N N . GLY A 1 105 ? 5.695 11.094 0.966 1 94.19 105 GLY A N 1
ATOM 831 C CA . GLY A 1 105 ? 6.184 12.461 0.87 1 94.19 105 GLY A CA 1
ATOM 832 C C . GLY A 1 105 ? 7.051 12.867 2.047 1 94.19 105 GLY A C 1
ATOM 833 O O . GLY A 1 105 ? 7.363 12.039 2.91 1 94.19 105 GLY A O 1
ATOM 834 N N . SER A 1 106 ? 7.605 14.062 1.912 1 94.5 106 SER A N 1
ATOM 835 C CA . SER A 1 106 ? 8.43 14.703 2.93 1 94.5 106 SER A CA 1
ATOM 836 C C . SER A 1 106 ? 8.18 16.203 2.979 1 94.5 106 SER A C 1
ATOM 838 O O . SER A 1 106 ? 7.969 16.844 1.943 1 94.5 106 SER A O 1
ATOM 840 N N . VAL A 1 107 ? 8.133 16.672 4.145 1 95.88 107 VAL A N 1
ATOM 841 C CA . VAL A 1 107 ? 7.914 18.109 4.277 1 95.88 107 VAL A CA 1
ATOM 842 C C . VAL A 1 107 ? 9.023 18.719 5.133 1 95.88 107 VAL A C 1
ATOM 844 O O . VAL A 1 107 ? 9.398 18.156 6.164 1 95.88 107 VAL A O 1
ATOM 847 N N . GLU A 1 108 ? 9.531 19.828 4.629 1 95.94 108 GLU A N 1
ATOM 848 C CA . GLU A 1 108 ? 10.508 20.578 5.41 1 95.94 108 GLU A CA 1
ATOM 849 C C . GLU A 1 108 ? 9.836 21.312 6.566 1 95.94 108 GLU A C 1
ATOM 851 O O . GLU A 1 108 ? 8.836 22 6.375 1 95.94 108 GLU A O 1
ATOM 856 N N . LEU A 1 109 ? 10.43 21.156 7.727 1 96.38 109 LEU A N 1
ATOM 857 C CA . LEU A 1 109 ? 9.875 21.75 8.93 1 96.38 109 LEU A CA 1
ATOM 858 C C . LEU A 1 109 ? 10.695 22.969 9.359 1 96.38 109 LEU A C 1
ATOM 860 O O . LEU A 1 109 ? 11.922 22.953 9.297 1 96.38 109 LEU A O 1
ATOM 864 N N . GLN A 1 110 ? 9.977 23.969 9.68 1 96.31 110 GLN A N 1
ATOM 865 C CA . GLN A 1 110 ? 10.586 25.141 10.273 1 96.31 110 GLN A CA 1
ATOM 866 C C . GLN A 1 110 ? 10.117 25.344 11.711 1 96.31 110 GLN A C 1
ATOM 868 O O . GLN A 1 11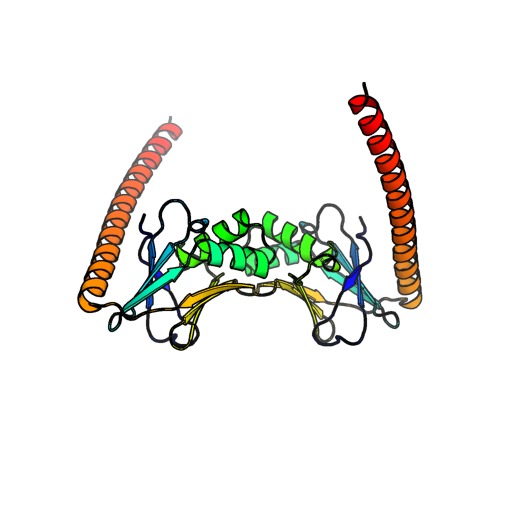0 ? 8.945 25.125 12.023 1 96.31 110 GLN A O 1
ATOM 873 N N . PRO A 1 111 ? 11.07 25.75 12.555 1 94.88 111 PRO A N 1
ATOM 874 C CA . PRO A 1 111 ? 10.641 26 13.93 1 94.88 111 PRO A CA 1
ATOM 875 C C . PRO A 1 111 ? 9.523 27.047 14.008 1 94.88 111 PRO A C 1
ATOM 877 O O . PRO A 1 111 ? 9.539 28.031 13.258 1 94.88 111 PRO A O 1
ATOM 880 N N . ALA A 1 112 ? 8.57 26.719 14.82 1 95.44 112 ALA A N 1
ATOM 881 C CA . ALA A 1 112 ? 7.5 27.688 15.023 1 95.44 112 ALA A CA 1
ATOM 882 C C . ALA A 1 112 ? 8.016 28.938 15.734 1 95.44 112 ALA A C 1
ATOM 884 O O . ALA A 1 112 ? 8.828 28.844 16.656 1 95.44 112 ALA A O 1
ATOM 885 N N . PRO A 1 113 ? 7.527 30.125 15.289 1 93.81 113 PRO A N 1
ATOM 886 C CA . PRO A 1 113 ? 7.98 31.359 15.945 1 93.81 113 PRO A CA 1
ATOM 887 C C . PRO A 1 113 ? 7.688 31.359 17.438 1 93.81 113 PRO A C 1
ATOM 889 O O . PRO A 1 113 ? 8.484 31.875 18.234 1 93.81 113 PRO A O 1
ATOM 892 N N . ASP A 1 114 ? 6.578 30.844 17.891 1 94.94 114 ASP A N 1
ATOM 893 C CA . ASP A 1 114 ? 6.199 30.719 19.297 1 94.94 114 ASP A CA 1
ATOM 894 C C . ASP A 1 114 ? 5.73 29.312 19.609 1 94.94 114 ASP A C 1
ATOM 896 O O . ASP A 1 114 ? 4.527 29.047 19.672 1 94.94 114 ASP A O 1
ATOM 900 N N . PRO A 1 115 ? 6.688 28.5 20 1 93.81 115 PRO A N 1
ATOM 901 C CA . PRO A 1 115 ? 6.332 27.094 20.25 1 93.81 115 PRO A CA 1
ATOM 902 C C . PRO A 1 115 ? 5.379 26.922 21.422 1 93.81 115 PRO A C 1
ATOM 904 O O . PRO A 1 115 ? 4.527 26.031 21.422 1 93.81 115 PRO A O 1
ATOM 907 N N . LEU A 1 116 ? 5.516 27.734 22.391 1 94.06 116 LEU A N 1
ATOM 908 C CA . LEU A 1 116 ? 4.664 27.625 23.578 1 94.06 116 LEU A CA 1
ATOM 909 C C . LEU A 1 116 ? 3.205 27.891 23.219 1 94.06 116 LEU A C 1
ATOM 911 O O . LEU A 1 116 ? 2.311 27.188 23.672 1 94.06 116 LEU A O 1
ATOM 915 N N . GLU A 1 117 ? 3.033 28.891 22.469 1 93.69 117 GLU A N 1
ATOM 916 C CA . GLU A 1 117 ? 1.673 29.219 22.047 1 93.69 117 GLU A CA 1
ATOM 917 C C . GLU A 1 117 ? 1.066 28.094 21.219 1 93.69 117 GLU A C 1
ATOM 919 O O . GLU A 1 117 ? -0.094 27.734 21.422 1 93.69 117 GLU A O 1
ATOM 924 N N . LEU A 1 118 ? 1.821 27.609 20.328 1 92.88 118 LEU A N 1
ATOM 925 C CA . LEU A 1 118 ? 1.341 26.547 19.453 1 92.88 118 LEU A CA 1
ATOM 926 C C . LEU A 1 118 ? 1.048 25.281 20.266 1 92.88 118 LEU A C 1
ATOM 928 O O . LEU A 1 118 ? 0.042 24.609 20.031 1 92.88 118 LEU A O 1
ATOM 932 N N . ASN A 1 119 ? 1.874 24.984 21.188 1 94.56 119 ASN A N 1
ATOM 933 C CA . ASN A 1 119 ? 1.645 23.844 22.062 1 94.56 119 ASN A CA 1
ATOM 934 C C . ASN A 1 119 ? 0.332 23.984 22.828 1 94.56 119 ASN A C 1
ATOM 936 O O . ASN A 1 119 ? -0.457 23.031 22.891 1 94.56 119 ASN A O 1
ATOM 940 N N . ARG A 1 120 ? 0.124 25.172 23.375 1 92.81 120 ARG A N 1
ATOM 941 C CA . ARG A 1 120 ? -1.103 25.422 24.125 1 92.81 120 ARG A CA 1
ATOM 942 C C . ARG A 1 120 ? -2.332 25.25 23.234 1 92.81 120 ARG A C 1
ATOM 944 O O . ARG A 1 120 ? -3.33 24.672 23.656 1 92.81 120 ARG A O 1
ATOM 951 N N . GLU A 1 121 ? -2.182 25.797 22.062 1 92.81 121 GLU A N 1
ATOM 952 C CA . GLU A 1 121 ? -3.283 25.688 21.109 1 92.81 121 GLU A CA 1
ATOM 953 C C . GLU A 1 121 ? -3.59 24.234 20.781 1 92.81 121 GLU A C 1
ATOM 955 O O . GLU A 1 121 ? -4.754 23.828 20.766 1 92.81 121 GLU A O 1
ATOM 960 N N . MET A 1 122 ? -2.562 23.469 20.531 1 91.75 122 MET A N 1
ATOM 961 C CA . MET A 1 122 ? -2.727 22.062 20.141 1 91.75 122 MET A CA 1
ATOM 962 C C . MET A 1 122 ? -3.301 21.25 21.281 1 91.75 122 MET A C 1
ATOM 964 O O . MET A 1 122 ? -4.172 20.406 21.078 1 91.75 122 MET A O 1
ATOM 968 N N . ILE A 1 123 ? -2.842 21.516 22.438 1 90.5 123 ILE A N 1
ATOM 969 C CA . ILE A 1 123 ? -3.355 20.828 23.625 1 90.5 123 ILE A CA 1
ATOM 970 C C . ILE A 1 123 ? -4.828 21.188 23.828 1 90.5 123 ILE A C 1
ATOM 972 O O . ILE A 1 123 ? -5.656 20.297 24.047 1 90.5 123 ILE A O 1
ATOM 976 N N . GLY A 1 124 ? -5.062 22.453 23.75 1 90.81 124 GLY A N 1
ATOM 977 C CA . GLY A 1 124 ? -6.438 22.906 23.891 1 90.81 124 GLY A CA 1
ATOM 978 C C . GLY A 1 124 ? -7.387 22.266 22.891 1 90.81 124 GLY A C 1
ATOM 979 O O . GLY A 1 124 ? -8.477 21.828 23.266 1 90.81 124 GLY A O 1
ATOM 980 N N . GLN A 1 125 ? -6.945 22.203 21.672 1 92 125 GLN A N 1
ATOM 981 C CA . GLN A 1 125 ? -7.762 21.594 20.625 1 92 125 GLN A CA 1
ATOM 982 C C . GLN A 1 125 ? -7.996 20.125 20.891 1 92 125 GLN A C 1
ATOM 984 O O . GLN A 1 125 ? -9.102 19.609 20.703 1 92 125 GLN A O 1
ATOM 989 N N . SER A 1 126 ? -6.973 19.438 21.328 1 90.19 126 SER A N 1
ATOM 990 C CA . SER A 1 126 ? -7.074 18.016 21.609 1 90.19 126 SER A CA 1
ATOM 991 C C . SER A 1 126 ? -8.047 17.75 22.75 1 90.19 126 SER A C 1
ATOM 993 O O . SER A 1 126 ? -8.859 16.812 22.672 1 90.19 126 SER A O 1
ATOM 995 N N . LEU A 1 127 ? -8.016 18.625 23.719 1 90.31 127 LEU A N 1
ATOM 996 C CA . LEU A 1 127 ? -8.891 18.469 24.875 1 90.31 127 LEU A CA 1
ATOM 997 C C . LEU A 1 127 ? -10.336 18.766 24.5 1 90.31 127 LEU A C 1
ATOM 999 O O . LEU A 1 127 ? -11.258 18.078 24.938 1 90.31 127 LEU A O 1
ATOM 1003 N N . LYS A 1 128 ? -10.484 19.797 23.75 1 90.31 128 LYS A N 1
ATOM 1004 C CA . LYS A 1 128 ? -11.82 20.156 23.297 1 90.31 128 LYS A CA 1
ATOM 1005 C C . LYS A 1 128 ? -12.445 19.016 22.484 1 90.31 128 LYS A C 1
ATOM 1007 O O . LYS A 1 128 ? -13.625 18.703 22.656 1 90.31 128 LYS A O 1
ATOM 1012 N N . ARG A 1 129 ? -11.703 18.5 21.547 1 87.44 129 ARG A N 1
ATOM 1013 C CA . ARG A 1 129 ? -12.195 17.391 20.734 1 87.44 129 ARG A CA 1
ATOM 1014 C C . ARG A 1 129 ? -12.547 16.188 21.594 1 87.44 129 ARG A C 1
ATOM 1016 O O . ARG A 1 129 ? -13.562 15.523 21.359 1 87.44 129 ARG A O 1
ATOM 1023 N N . HIS A 1 130 ? -11.688 15.906 22.547 1 87.06 130 HIS A N 1
ATOM 1024 C CA . HIS A 1 130 ? -11.945 14.789 23.438 1 87.06 130 HIS A CA 1
ATOM 1025 C C . HIS A 1 130 ? -13.258 14.977 24.203 1 87.06 130 HIS A C 1
ATOM 1027 O O . HIS A 1 130 ? -14.055 14.047 24.312 1 87.06 130 HIS A O 1
ATOM 1033 N N . LEU A 1 131 ? -13.477 16.188 24.641 1 87.19 131 LEU A N 1
ATOM 1034 C CA . LEU A 1 131 ? -14.711 16.5 25.359 1 87.19 131 LEU A CA 1
ATOM 1035 C C . LEU A 1 131 ? -15.922 16.344 24.438 1 87.19 131 LEU A C 1
ATOM 1037 O O . LEU A 1 131 ? -16.953 15.812 24.859 1 87.19 131 LEU A O 1
ATOM 1041 N N . HIS A 1 132 ? -15.781 16.828 23.297 1 90 132 HIS A N 1
ATOM 1042 C CA . HIS A 1 132 ? -16.875 16.703 22.328 1 90 132 HIS A CA 1
ATOM 1043 C C . HIS A 1 132 ? -17.172 15.25 22.016 1 90 132 HIS A C 1
ATOM 1045 O O . HIS A 1 132 ? -18.344 14.852 21.984 1 90 132 HIS A O 1
ATOM 1051 N N . LEU A 1 133 ? -16.125 14.469 21.859 1 86.81 133 LEU A N 1
ATOM 1052 C CA . LEU A 1 133 ? -16.297 13.055 21.547 1 86.81 133 LEU A CA 1
ATOM 1053 C C . LEU A 1 133 ? -16.938 12.312 22.719 1 86.81 133 LEU A C 1
ATOM 1055 O O . LEU A 1 133 ? -17.797 11.453 22.516 1 86.81 133 LEU A O 1
ATOM 1059 N N . GLU A 1 134 ? -16.516 12.664 23.859 1 88 134 GLU A N 1
ATOM 1060 C CA . GLU A 1 134 ? -17.094 12.047 25.047 1 88 134 GLU A CA 1
ATOM 1061 C C . GLU A 1 134 ? -18.578 12.367 25.156 1 88 134 GLU A C 1
ATOM 1063 O O . GLU A 1 134 ? -19.375 11.492 25.5 1 88 134 GLU A O 1
ATOM 1068 N N . ALA A 1 135 ? -18.859 13.562 24.938 1 90.75 135 ALA A N 1
ATOM 1069 C CA . ALA A 1 135 ? -20.266 13.977 24.969 1 90.75 135 ALA A CA 1
ATOM 1070 C C . ALA A 1 135 ? -21.078 13.242 23.906 1 90.75 135 ALA A C 1
ATOM 1072 O O . ALA A 1 135 ? -22.188 12.773 24.188 1 90.75 135 ALA A O 1
ATOM 1073 N N . THR A 1 136 ? -20.578 13.188 22.734 1 91 136 THR A N 1
ATOM 1074 C CA . THR A 1 136 ? -21.234 12.5 21.625 1 91 136 THR A CA 1
ATOM 1075 C C . THR A 1 136 ? -21.391 11.016 21.938 1 91 136 THR A C 1
ATOM 1077 O O . THR A 1 136 ? -22.453 10.43 21.703 1 91 136 THR A O 1
ATOM 1080 N N . ASN A 1 137 ? -20.406 10.445 22.531 1 89.69 137 ASN A N 1
ATOM 1081 C CA . ASN A 1 137 ? -20.469 9.047 22.922 1 89.69 137 ASN A CA 1
ATOM 1082 C C . ASN A 1 137 ? -21.562 8.797 23.953 1 89.69 137 ASN A C 1
ATOM 1084 O O . ASN A 1 137 ? -22.312 7.816 23.844 1 89.69 137 ASN A O 1
ATOM 1088 N N . SER A 1 138 ? -21.594 9.641 24.906 1 91.62 138 SER A N 1
ATOM 1089 C CA . SER A 1 138 ? -22.625 9.539 25.938 1 91.62 138 SER A CA 1
ATOM 1090 C C . SER A 1 138 ? -24.016 9.656 25.344 1 91.62 138 SER A C 1
ATOM 1092 O O . SER A 1 138 ? -24.922 8.891 25.703 1 91.62 138 SER A O 1
ATOM 1094 N N . GLN A 1 139 ? -24.156 10.555 24.422 1 94 139 GLN A N 1
ATOM 1095 C CA . GLN A 1 139 ? -25.438 10.742 23.75 1 94 139 GLN A CA 1
ATOM 1096 C C . GLN A 1 139 ? -25.828 9.508 22.953 1 94 139 GLN A C 1
ATOM 1098 O O . GLN A 1 139 ? -26.969 9.062 23 1 94 139 GLN A O 1
ATOM 1103 N N . LEU A 1 140 ? -24.844 9.016 22.172 1 92.56 140 LEU A N 1
ATOM 1104 C CA . LEU A 1 140 ? -25.094 7.836 21.344 1 92.56 140 LEU A CA 1
ATOM 1105 C C . LEU A 1 140 ? -25.422 6.629 22.203 1 92.56 140 LEU A C 1
ATOM 1107 O O . LEU A 1 140 ? -26.297 5.828 21.844 1 92.56 140 LEU A O 1
ATOM 1111 N N . LEU A 1 141 ? -24.797 6.5 23.391 1 92.56 141 LEU A N 1
ATOM 1112 C CA . LEU A 1 141 ? -25.078 5.414 24.328 1 92.56 141 LEU A CA 1
ATOM 1113 C C . LEU A 1 141 ? -26.5 5.52 24.859 1 92.56 141 LEU A C 1
ATOM 1115 O O . LEU A 1 141 ? -27.203 4.516 24.969 1 92.56 141 LEU A O 1
ATOM 1119 N N . GLN A 1 142 ? -26.844 6.703 25.156 1 92.5 142 GLN A N 1
ATOM 1120 C CA . GLN A 1 142 ? -28.219 6.922 25.625 1 92.5 142 GLN A CA 1
ATOM 1121 C C . GLN A 1 142 ? -29.234 6.586 24.547 1 92.5 142 GLN A C 1
ATOM 1123 O O . GLN A 1 142 ? -30.25 5.938 24.828 1 92.5 142 GLN A O 1
ATOM 1128 N N . GLU A 1 143 ? -28.953 7.055 23.344 1 92.88 143 GLU A N 1
ATOM 1129 C CA . GLU A 1 143 ? -29.828 6.766 22.203 1 92.88 143 GLU A CA 1
ATOM 1130 C C . GLU A 1 143 ? -29.906 5.266 21.938 1 92.88 143 GLU A C 1
ATOM 1132 O O . GLU A 1 143 ? -30.969 4.734 21.656 1 92.88 143 GLU A O 1
ATOM 1137 N N . ASN A 1 144 ? -28.812 4.629 22.047 1 93.06 144 ASN A N 1
ATOM 1138 C CA . ASN A 1 144 ? -28.781 3.18 21.859 1 93.06 144 ASN A CA 1
ATOM 1139 C C . ASN A 1 144 ? -29.625 2.465 22.922 1 93.06 144 ASN A C 1
ATOM 1141 O O . ASN A 1 144 ? -30.359 1.521 22.594 1 93.06 144 ASN A O 1
ATOM 1145 N N . ARG A 1 145 ? -29.531 2.912 24.172 1 91.62 145 ARG A N 1
ATOM 1146 C CA . ARG A 1 145 ? -30.312 2.338 25.25 1 91.62 145 ARG A CA 1
ATOM 1147 C C . ARG A 1 145 ? -31.797 2.529 25.016 1 91.62 145 ARG A C 1
ATOM 1149 O O . ARG A 1 145 ? -32.594 1.613 25.25 1 91.62 145 ARG A O 1
ATOM 1156 N N . LYS A 1 146 ? -32.094 3.619 24.562 1 93.19 146 LYS A N 1
ATOM 1157 C CA . LYS A 1 146 ? -33.5 3.912 24.266 1 93.19 146 LYS A CA 1
ATOM 1158 C C . LYS A 1 146 ? -34.031 3.014 23.141 1 93.19 146 LYS A C 1
ATOM 1160 O O . LYS A 1 146 ? -35.125 2.438 23.266 1 93.19 146 LYS A O 1
ATOM 1165 N N . LEU A 1 147 ? -33.219 2.869 22.078 1 92.19 147 LEU A N 1
ATOM 1166 C CA . LEU A 1 147 ? -33.625 2.064 20.938 1 92.19 147 LEU A CA 1
ATOM 1167 C C . LEU A 1 147 ? -33.75 0.595 21.312 1 92.19 147 LEU A C 1
ATOM 1169 O O . LEU A 1 147 ? -34.688 -0.086 20.859 1 92.19 147 LEU A O 1
ATOM 1173 N N . ARG A 1 148 ? -32.906 0.171 22.172 1 91.69 148 ARG A N 1
ATOM 1174 C CA . ARG A 1 148 ? -32.938 -1.209 22.656 1 91.69 14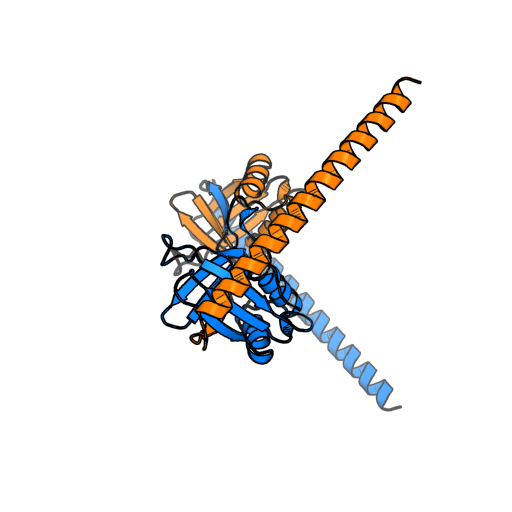8 ARG A CA 1
ATOM 1175 C C . ARG A 1 148 ? -34.219 -1.455 23.469 1 91.69 148 ARG A C 1
ATOM 1177 O O . ARG A 1 148 ? -34.844 -2.51 23.344 1 91.69 148 ARG A O 1
ATOM 1184 N N . ARG A 1 149 ? -34.656 -0.511 24.281 1 90.12 149 ARG A N 1
ATOM 1185 C CA . ARG A 1 149 ? -35.875 -0.612 25.078 1 90.12 149 ARG A CA 1
ATOM 1186 C C . ARG A 1 149 ? -37.125 -0.643 24.203 1 90.12 149 ARG A C 1
ATOM 1188 O O . ARG A 1 149 ? -38.031 -1.445 24.422 1 90.12 149 ARG A O 1
ATOM 1195 N N . GLU A 1 150 ? -37.031 0.184 23.234 1 90.06 150 GLU A N 1
ATOM 1196 C CA . GLU A 1 150 ? -38.156 0.241 22.297 1 90.06 150 GLU A CA 1
ATOM 1197 C C . GLU A 1 150 ? -38.281 -1.061 21.5 1 90.06 150 GLU A C 1
ATOM 1199 O O . GLU A 1 150 ? -39.375 -1.549 21.281 1 90.06 150 GLU A O 1
ATOM 1204 N N . HIS A 1 151 ? -37.219 -1.644 21.094 1 90.94 151 HIS A N 1
ATOM 1205 C CA . HIS A 1 151 ? -37.219 -2.912 20.375 1 90.94 151 HIS A CA 1
ATOM 1206 C C . HIS A 1 151 ? -37.719 -4.051 21.25 1 90.94 151 HIS A C 1
ATOM 1208 O O . HIS A 1 151 ? -38.5 -4.891 20.797 1 90.94 151 HIS A O 1
ATOM 1214 N N . SER A 1 152 ? -37.25 -4.031 22.484 1 89.94 152 SER A N 1
ATOM 1215 C CA . SER A 1 152 ? -37.688 -5.055 23.422 1 89.94 152 SER A CA 1
ATOM 1216 C C . SER A 1 152 ? -39.188 -4.973 23.672 1 89.94 152 SER A C 1
ATOM 1218 O O . SER A 1 152 ? -39.844 -6 23.844 1 89.94 152 SER A O 1
ATOM 1220 N N . LEU A 1 153 ? -39.781 -3.824 23.656 1 90.31 153 LEU A N 1
ATOM 1221 C CA . LEU A 1 153 ? -41.188 -3.598 23.859 1 90.31 153 LEU A CA 1
ATOM 1222 C C . LEU A 1 153 ? -42 -4.09 22.672 1 90.31 153 LEU A C 1
ATOM 1224 O O . LEU A 1 153 ? -43.094 -4.641 22.844 1 90.31 153 LEU A O 1
ATOM 1228 N N . ILE A 1 154 ? -41.438 -4.043 21.516 1 87.31 154 ILE A N 1
ATOM 1229 C CA . ILE A 1 154 ? -42.125 -4.465 20.297 1 87.31 154 ILE A CA 1
ATOM 1230 C C . ILE A 1 154 ? -42.156 -5.988 20.219 1 87.31 154 ILE A C 1
ATOM 1232 O O . ILE A 1 154 ? -43.156 -6.586 19.828 1 87.31 154 ILE A O 1
ATOM 1236 N N . LEU A 1 155 ? -41.156 -6.59 20.625 1 82.81 155 LEU A N 1
ATOM 1237 C CA . LEU A 1 155 ? -41.094 -8.047 20.562 1 82.81 155 LEU A CA 1
ATOM 1238 C C . LEU A 1 155 ? -42 -8.688 21.609 1 82.81 155 LEU A C 1
ATOM 1240 O O . LEU A 1 155 ? -42.438 -9.828 21.438 1 82.81 155 LEU A O 1
ATOM 1244 N N . LYS A 1 156 ? -42.219 -8.062 22.625 1 81.25 156 LYS A N 1
ATOM 1245 C CA . LYS A 1 156 ? -43.094 -8.609 23.656 1 81.25 156 LYS A CA 1
ATOM 1246 C C . LYS A 1 156 ? -44.562 -8.469 23.281 1 81.25 156 LYS A C 1
ATOM 1248 O O . LYS A 1 156 ? -45.438 -9.117 23.875 1 81.25 156 LYS A O 1
ATOM 1253 N N . GLU A 1 157 ? -45 -7.785 22.359 1 65.38 157 GLU A N 1
ATOM 1254 C CA . GLU A 1 157 ? -46.344 -7.816 21.797 1 65.38 157 GLU A CA 1
ATOM 1255 C C . GLU A 1 157 ? -46.438 -8.844 20.672 1 65.38 157 GLU A C 1
ATOM 1257 O O . GLU A 1 157 ? -47.438 -9.57 20.562 1 65.38 157 GLU A O 1
ATOM 1262 N N . MET B 1 1 ? -9.367 24.75 6.613 1 81.44 1 MET B N 1
ATOM 1263 C CA . MET B 1 1 ? -9.852 23.656 7.461 1 81.44 1 MET B CA 1
ATOM 1264 C C . MET B 1 1 ? -8.703 23.031 8.234 1 81.44 1 MET B C 1
ATOM 1266 O O . MET B 1 1 ? -7.578 22.938 7.734 1 81.44 1 MET B O 1
ATOM 1270 N N . SER B 1 2 ? -8.914 22.797 9.539 1 84.56 2 SER B N 1
ATOM 1271 C CA . SER B 1 2 ? -7.887 22.188 10.375 1 84.56 2 SER B CA 1
ATOM 1272 C C . SER B 1 2 ? -8.297 20.781 10.797 1 84.56 2 SER B C 1
ATOM 1274 O O . SER B 1 2 ? -9.445 20.547 11.164 1 84.56 2 SER B O 1
ATOM 1276 N N . GLY B 1 3 ? -7.348 19.891 10.508 1 84.06 3 GLY B N 1
ATOM 1277 C CA . GLY B 1 3 ? -7.609 18.547 10.977 1 84.06 3 GLY B CA 1
ATOM 1278 C C . GLY B 1 3 ? -7.508 18.391 12.484 1 84.06 3 GLY B C 1
ATOM 1279 O O . GLY B 1 3 ? -7.012 19.297 13.164 1 84.06 3 GLY B O 1
ATOM 1280 N N . ALA B 1 4 ? -8.008 17.344 12.953 1 87.38 4 ALA B N 1
ATOM 1281 C CA . ALA B 1 4 ? -7.867 17.047 14.375 1 87.38 4 ALA B CA 1
ATOM 1282 C C . ALA B 1 4 ? -6.418 16.719 14.727 1 87.38 4 ALA B C 1
ATOM 1284 O O . ALA B 1 4 ? -5.688 16.156 13.914 1 87.38 4 ALA B O 1
ATOM 1285 N N . VAL B 1 5 ? -6.141 17.188 15.906 1 93.31 5 VAL B N 1
ATOM 1286 C CA . VAL B 1 5 ? -4.816 16.844 16.422 1 93.31 5 VAL B CA 1
ATOM 1287 C C . VAL B 1 5 ? -4.77 15.367 16.781 1 93.31 5 VAL B C 1
ATOM 1289 O O . VAL B 1 5 ? -5.684 14.844 17.422 1 93.31 5 VAL B O 1
ATOM 1292 N N . HIS B 1 6 ? -3.709 14.695 16.312 1 91.94 6 HIS B N 1
ATOM 1293 C CA . HIS B 1 6 ? -3.564 13.297 16.688 1 91.94 6 HIS B CA 1
ATOM 1294 C C . HIS B 1 6 ? -2.104 12.945 16.953 1 91.94 6 HIS B C 1
ATOM 1296 O O . HIS B 1 6 ? -1.199 13.625 16.469 1 91.94 6 HIS B O 1
ATOM 1302 N N . GLN B 1 7 ? -1.949 11.992 17.844 1 91.56 7 GLN B N 1
ATOM 1303 C CA . GLN B 1 7 ? -0.604 11.547 18.188 1 91.56 7 GLN B CA 1
ATOM 1304 C C . GLN B 1 7 ? -0.024 10.641 17.109 1 91.56 7 GLN B C 1
ATOM 1306 O O . GLN B 1 7 ? -0.732 9.805 16.547 1 91.56 7 GLN B O 1
ATOM 1311 N N . ILE B 1 8 ? 1.271 10.836 16.766 1 92.5 8 ILE B N 1
ATOM 1312 C CA . ILE B 1 8 ? 1.955 9.961 15.828 1 92.5 8 ILE B CA 1
ATOM 1313 C C . ILE B 1 8 ? 3.23 9.414 16.469 1 92.5 8 ILE B C 1
ATOM 1315 O O . ILE B 1 8 ? 3.766 10.008 17.406 1 92.5 8 ILE B O 1
ATOM 1319 N N . LEU B 1 9 ? 3.619 8.281 16.031 1 92.25 9 LEU B N 1
ATOM 1320 C CA . LEU B 1 9 ? 4.887 7.684 16.438 1 92.25 9 LEU B CA 1
ATOM 1321 C C . LEU B 1 9 ? 5.961 7.906 15.383 1 92.25 9 LEU B C 1
ATOM 1323 O O . LEU B 1 9 ? 5.742 7.633 14.195 1 92.25 9 LEU B O 1
ATOM 1327 N N . ILE B 1 10 ? 7.012 8.5 15.828 1 94.44 10 ILE B N 1
ATOM 1328 C CA . ILE B 1 10 ? 8.156 8.688 14.945 1 94.44 10 ILE B CA 1
ATOM 1329 C C . ILE B 1 10 ? 9.125 7.516 15.102 1 94.44 10 ILE B C 1
ATOM 1331 O O . ILE B 1 10 ? 9.617 7.258 16.203 1 94.44 10 ILE B O 1
ATOM 1335 N N . SER B 1 11 ? 9.398 6.875 13.992 1 93.69 11 SER B N 1
ATOM 1336 C CA . SER B 1 11 ? 10.109 5.602 14 1 93.69 11 SER B CA 1
ATOM 1337 C C . SER B 1 11 ? 11.5 5.746 14.617 1 93.69 11 SER B C 1
ATOM 1339 O O . SER B 1 11 ? 11.977 4.844 15.305 1 93.69 11 SER B O 1
ATOM 1341 N N . ASN B 1 12 ? 12.18 6.848 14.352 1 93.5 12 ASN B N 1
ATOM 1342 C CA . ASN B 1 12 ? 13.539 7.004 14.844 1 93.5 12 ASN B CA 1
ATOM 1343 C C . ASN B 1 12 ? 13.578 7.75 16.172 1 93.5 12 ASN B C 1
ATOM 1345 O O . ASN B 1 12 ? 14.648 8.109 16.656 1 93.5 12 ASN B O 1
ATOM 1349 N N . ASP B 1 13 ? 12.477 8.039 16.781 1 92.12 13 ASP B N 1
ATOM 1350 C CA . ASP B 1 13 ? 12.336 8.641 18.109 1 92.12 13 ASP B CA 1
ATOM 1351 C C . ASP B 1 13 ? 11.078 8.125 18.812 1 92.12 13 ASP B C 1
ATOM 1353 O O . ASP B 1 13 ? 10.195 8.914 19.156 1 92.12 13 ASP B O 1
ATOM 1357 N N . PRO B 1 14 ? 11.094 6.805 19.078 1 92 14 PRO B N 1
ATOM 1358 C CA . PRO B 1 14 ? 9.859 6.18 19.547 1 92 14 PRO B CA 1
ATOM 1359 C C . PRO B 1 14 ? 9.547 6.508 21 1 92 14 PRO B C 1
ATOM 1361 O O . PRO B 1 14 ? 8.422 6.277 21.469 1 92 14 PRO B O 1
ATOM 1364 N N . HIS B 1 15 ? 10.391 7.059 21.734 1 93.5 15 HIS B N 1
ATOM 1365 C CA . HIS B 1 15 ? 10.211 7.297 23.156 1 93.5 15 HIS B CA 1
ATOM 1366 C C . HIS B 1 15 ? 9.5 8.625 23.406 1 93.5 15 HIS B C 1
ATOM 1368 O O . HIS B 1 15 ? 9.039 8.883 24.531 1 93.5 15 HIS B O 1
ATOM 1374 N N . ILE B 1 16 ? 9.422 9.445 22.453 1 93.5 16 ILE B N 1
ATOM 1375 C CA . ILE B 1 16 ? 8.805 10.758 22.578 1 93.5 16 ILE B CA 1
ATOM 1376 C C . ILE B 1 16 ? 7.52 10.805 21.75 1 93.5 16 ILE B C 1
ATOM 1378 O O . ILE B 1 16 ? 7.531 10.508 20.562 1 93.5 16 ILE B O 1
ATOM 1382 N N . PRO B 1 17 ? 6.414 11.133 22.422 1 93.12 17 PRO B N 1
ATOM 1383 C CA . PRO B 1 17 ? 5.188 11.32 21.641 1 93.12 17 PRO B CA 1
ATOM 1384 C C . PRO B 1 17 ? 5.199 12.602 20.812 1 93.12 17 PRO B C 1
ATOM 1386 O O . PRO B 1 17 ? 5.711 13.633 21.266 1 93.12 17 PRO B O 1
ATOM 1389 N N . TYR B 1 18 ? 4.738 12.461 19.656 1 94.38 18 TYR B N 1
ATOM 1390 C CA . TYR B 1 18 ? 4.543 13.625 18.797 1 94.38 18 TYR B CA 1
ATOM 1391 C C . TYR B 1 18 ? 3.068 13.812 18.469 1 94.38 18 TYR B C 1
ATOM 1393 O O . TYR B 1 18 ? 2.307 12.844 18.422 1 94.38 18 TYR B O 1
ATOM 1401 N N . PHE B 1 19 ? 2.752 15.086 18.266 1 95.19 19 PHE B N 1
ATOM 1402 C CA . PHE B 1 19 ? 1.38 15.438 17.922 1 95.19 19 PHE B CA 1
ATOM 1403 C C . PHE B 1 19 ? 1.331 16.203 16.609 1 95.19 19 PHE B C 1
ATOM 1405 O O . PHE B 1 19 ? 2.109 17.141 16.406 1 95.19 19 PHE B O 1
ATOM 1412 N N . LEU B 1 20 ? 0.392 15.727 15.75 1 96 20 LEU B N 1
ATOM 1413 C CA . LEU B 1 20 ? 0.323 16.25 14.391 1 96 20 LEU B CA 1
ATOM 1414 C C . LEU B 1 20 ? -1.051 16.844 14.109 1 96 20 LEU B C 1
ATOM 1416 O O . LEU B 1 20 ? -2.074 16.266 14.484 1 96 20 LEU B O 1
ATOM 1420 N N . ARG B 1 21 ? -1.008 18.016 13.492 1 96.69 21 ARG B N 1
ATOM 1421 C CA . ARG B 1 21 ? -2.209 18.625 12.938 1 96.69 21 ARG B CA 1
ATOM 1422 C C . ARG B 1 21 ? -1.984 19.062 11.492 1 96.69 21 ARG B C 1
ATOM 1424 O O . ARG B 1 21 ? -0.92 19.594 11.156 1 96.69 21 ARG B O 1
ATOM 1431 N N . VAL B 1 22 ? -2.998 18.844 10.672 1 96.81 22 VAL B N 1
ATOM 1432 C CA . VAL B 1 22 ? -2.91 19.219 9.266 1 96.81 22 VAL B CA 1
ATOM 1433 C C . VAL B 1 22 ? -4.027 20.219 8.93 1 96.81 22 VAL B C 1
ATOM 1435 O O . VAL B 1 22 ? -5.184 20 9.297 1 96.81 22 VAL B O 1
ATOM 1438 N N . ASP B 1 23 ? -3.576 21.312 8.289 1 95.88 23 ASP B N 1
ATOM 1439 C CA . ASP B 1 23 ? -4.523 22.328 7.82 1 95.88 23 ASP B CA 1
ATOM 1440 C C . ASP B 1 23 ? -4.535 22.391 6.293 1 95.88 23 ASP B C 1
ATOM 1442 O O . ASP B 1 23 ? -3.48 22.312 5.656 1 95.88 23 ASP B O 1
ATOM 1446 N N . TRP B 1 24 ? -5.82 22.438 5.734 1 94.75 24 TRP B N 1
ATOM 1447 C CA . TRP B 1 24 ? -5.93 22.531 4.281 1 94.75 24 TRP B CA 1
ATOM 1448 C C . TRP B 1 24 ? -7.141 23.359 3.875 1 94.75 24 TRP B C 1
ATOM 1450 O O . TRP B 1 24 ? -7.965 23.719 4.719 1 94.75 24 TRP B O 1
ATOM 1460 N N . SER B 1 25 ? -7.199 23.812 2.637 1 90.5 25 SER B N 1
ATOM 1461 C CA . SER B 1 25 ? -8.297 24.656 2.174 1 90.5 25 SER B CA 1
ATOM 1462 C C . SER B 1 25 ? -9.398 23.812 1.522 1 90.5 25 SER B C 1
ATOM 1464 O O . SER B 1 25 ? -10.516 23.734 2.033 1 90.5 25 SER B O 1
ATOM 1466 N N . ARG B 1 26 ? -9.164 23.141 0.49 1 90.69 26 ARG B N 1
ATOM 1467 C CA . ARG B 1 26 ? -10.133 22.312 -0.219 1 90.69 26 ARG B CA 1
ATOM 1468 C C . ARG B 1 26 ? -9.867 20.844 0.015 1 90.69 26 ARG B C 1
ATOM 1470 O O . ARG B 1 26 ? -10.625 20.172 0.716 1 90.69 26 ARG B O 1
ATOM 1477 N N . ASP B 1 27 ? -8.883 20.406 -0.468 1 93 27 ASP B N 1
ATOM 1478 C CA . ASP B 1 27 ? -8.344 19.078 -0.212 1 93 27 ASP B CA 1
ATOM 1479 C C . ASP B 1 27 ? -6.824 19.109 -0.084 1 93 27 ASP B C 1
ATOM 1481 O O . ASP B 1 27 ? -6.203 20.156 -0.267 1 93 27 ASP B O 1
ATOM 1485 N N . LEU B 1 28 ? -6.262 18.109 0.279 1 95.81 28 LEU B N 1
ATOM 1486 C CA . LEU B 1 28 ? -4.816 18.062 0.47 1 95.81 28 LEU B CA 1
ATOM 1487 C C . LEU B 1 28 ? -4.086 18.266 -0.852 1 95.81 28 LEU B C 1
ATOM 1489 O O . LEU B 1 28 ? -2.895 18.594 -0.865 1 95.81 28 LEU B O 1
ATOM 1493 N N . GLY B 1 29 ? -4.809 18.047 -1.933 1 95.81 29 GLY B N 1
ATOM 1494 C CA . GLY B 1 29 ? -4.207 18.219 -3.248 1 95.81 29 GLY B CA 1
ATOM 1495 C C . GLY B 1 29 ? -3.83 19.641 -3.559 1 95.81 29 GLY B C 1
ATOM 1496 O O . GLY B 1 29 ? -2.914 19.891 -4.344 1 95.81 29 GLY B O 1
ATOM 1497 N N . ALA B 1 30 ? -4.496 20.516 -3.02 1 96.12 30 ALA B N 1
ATOM 1498 C CA . ALA B 1 30 ? -4.242 21.938 -3.246 1 96.12 30 ALA B CA 1
ATOM 1499 C C . ALA B 1 30 ? -3.109 22.453 -2.357 1 96.12 30 ALA B C 1
ATOM 1501 O O . ALA B 1 30 ? -2.729 23.625 -2.434 1 96.12 30 ALA B O 1
ATOM 1502 N N . GLY B 1 31 ? -2.592 21.594 -1.593 1 96.94 31 GLY B N 1
ATOM 1503 C CA . GLY B 1 31 ? -1.578 21.969 -0.624 1 96.94 31 GLY B CA 1
ATOM 1504 C C . GLY B 1 31 ? -2.076 21.938 0.809 1 96.94 31 GLY B C 1
ATOM 1505 O O . GLY B 1 31 ? -3.285 21.938 1.051 1 96.94 31 GLY B O 1
ATOM 1506 N N . PHE B 1 32 ? -1.151 21.891 1.721 1 97.69 32 PHE B N 1
ATOM 1507 C CA . PHE B 1 32 ? -1.536 21.828 3.125 1 97.69 32 PHE B CA 1
ATOM 1508 C C . PHE B 1 32 ? -0.377 22.25 4.023 1 97.69 32 PHE B C 1
ATOM 1510 O O . PHE B 1 32 ? 0.762 22.359 3.564 1 97.69 32 PHE B O 1
ATOM 1517 N N . THR B 1 33 ? -0.746 22.562 5.234 1 97.06 33 THR B N 1
ATOM 1518 C CA . THR B 1 33 ? 0.223 22.922 6.262 1 97.06 33 THR B CA 1
ATOM 1519 C C . THR B 1 33 ? 0.204 21.922 7.41 1 97.06 33 THR B C 1
ATOM 1521 O O . THR B 1 33 ? -0.864 21.484 7.84 1 97.06 33 THR B O 1
ATOM 1524 N N . ILE B 1 34 ? 1.381 21.578 7.809 1 96.81 34 ILE B N 1
ATOM 1525 C CA . ILE B 1 34 ? 1.531 20.641 8.914 1 96.81 34 ILE B CA 1
ATOM 1526 C C . ILE B 1 34 ? 2.057 21.375 10.148 1 96.81 34 ILE B C 1
ATOM 1528 O O . ILE B 1 34 ? 2.938 22.234 10.039 1 96.81 34 ILE B O 1
ATOM 1532 N N . VAL B 1 35 ? 1.44 21.094 11.242 1 96.62 35 VAL B N 1
ATOM 1533 C CA . VAL B 1 35 ? 1.941 21.531 12.539 1 96.62 35 VAL B CA 1
ATOM 1534 C C . VAL B 1 35 ? 2.332 20.328 13.383 1 96.62 35 VAL B C 1
ATOM 1536 O O . VAL B 1 35 ? 1.525 19.406 13.586 1 96.62 35 VAL B O 1
ATOM 1539 N N . LEU B 1 36 ? 3.59 20.312 13.844 1 96.5 36 LEU B N 1
ATOM 1540 C CA . LEU B 1 36 ? 4.137 19.188 14.617 1 96.5 36 LEU B CA 1
ATOM 1541 C C . LEU B 1 36 ? 4.719 19.688 15.938 1 96.5 36 LEU B C 1
ATOM 1543 O O . LEU B 1 36 ? 5.387 20.719 15.984 1 96.5 36 LEU B O 1
ATOM 1547 N N . THR B 1 37 ? 4.426 18.953 17.031 1 96.12 37 THR B N 1
ATOM 1548 C CA . THR B 1 37 ? 5.02 19.312 18.312 1 96.12 37 THR B CA 1
ATOM 1549 C C . THR B 1 37 ? 5.305 18.062 19.141 1 96.12 37 THR B C 1
ATOM 1551 O O . THR B 1 37 ? 4.625 17.047 19 1 96.12 37 THR B O 1
ATOM 1554 N N . ASN B 1 38 ? 6.32 18.109 19.906 1 94.94 38 ASN B N 1
ATOM 1555 C CA . ASN B 1 38 ? 6.582 17.047 20.875 1 94.94 38 ASN B CA 1
ATOM 1556 C C . ASN B 1 38 ? 6.332 17.516 22.297 1 94.94 38 ASN B C 1
ATOM 1558 O O . ASN B 1 38 ? 6.746 16.859 23.266 1 94.94 38 ASN B O 1
ATOM 1562 N N . GLY B 1 39 ? 5.703 18.656 22.453 1 92.81 39 GLY B N 1
ATOM 1563 C CA . GLY B 1 39 ? 5.418 19.234 23.766 1 92.81 39 GLY B CA 1
ATOM 1564 C C . GLY B 1 39 ? 6.457 20.234 24.203 1 92.81 39 GLY B C 1
ATOM 1565 O O . GLY B 1 39 ? 6.168 21.125 25.016 1 92.81 39 GLY B O 1
ATOM 1566 N N . SER B 1 40 ? 7.684 20.047 23.766 1 92.88 40 SER B N 1
ATOM 1567 C CA . SER B 1 40 ? 8.758 20.969 24.109 1 92.88 40 SER B CA 1
ATOM 1568 C C . SER B 1 40 ? 9.062 21.906 22.953 1 92.88 40 SER B C 1
ATOM 1570 O O . SER B 1 40 ? 9.297 23.109 23.172 1 92.88 40 SER B O 1
ATOM 1572 N N . ALA B 1 41 ? 9.094 21.406 21.75 1 93.81 41 ALA B N 1
ATOM 1573 C CA . ALA B 1 41 ? 9.328 22.156 20.531 1 93.81 41 ALA B CA 1
ATOM 1574 C C . ALA B 1 41 ? 8.172 21.984 19.547 1 93.81 41 ALA B C 1
ATOM 1576 O O . ALA B 1 41 ? 7.355 21.078 19.703 1 93.81 41 ALA B O 1
ATOM 1577 N N . ALA B 1 42 ? 8.062 22.984 18.703 1 95.88 42 ALA B N 1
ATOM 1578 C CA . ALA B 1 42 ? 7.02 22.938 17.688 1 95.88 42 ALA B CA 1
ATOM 1579 C C . ALA B 1 42 ? 7.559 23.359 16.328 1 95.88 42 ALA B C 1
ATOM 1581 O O . ALA B 1 42 ? 8.469 24.188 16.234 1 95.88 42 ALA B O 1
ATOM 1582 N N . TRP B 1 43 ? 7.008 22.703 15.273 1 96.69 43 TRP B N 1
ATOM 1583 C CA . TRP B 1 43 ? 7.453 22.969 13.914 1 96.69 43 TRP B CA 1
ATOM 1584 C C . TRP B 1 43 ? 6.262 23.172 12.984 1 96.69 43 TRP B C 1
ATOM 1586 O O . TRP B 1 43 ? 5.168 22.656 13.242 1 96.69 43 TRP B O 1
ATOM 1596 N N . ILE B 1 44 ? 6.527 23.984 12 1 97.25 44 ILE B N 1
ATOM 1597 C CA . ILE B 1 44 ? 5.531 24.219 10.961 1 97.25 44 ILE B CA 1
ATOM 1598 C C . ILE B 1 44 ? 6.129 23.891 9.594 1 97.25 44 ILE B C 1
ATOM 1600 O O . ILE B 1 44 ? 7.277 24.25 9.312 1 97.25 44 ILE B O 1
ATOM 1604 N N . GLY B 1 45 ? 5.359 23.156 8.805 1 97.5 45 GLY B N 1
ATOM 1605 C CA . GLY B 1 45 ? 5.758 22.844 7.441 1 97.5 45 GLY B CA 1
ATOM 1606 C C . GLY B 1 45 ? 4.641 23.031 6.434 1 97.5 45 GLY B C 1
ATOM 1607 O O . GLY B 1 45 ? 3.471 22.812 6.75 1 97.5 45 GLY B O 1
ATOM 1608 N N . GLU B 1 46 ? 5.102 23.422 5.262 1 97.31 46 GLU B N 1
ATOM 1609 C CA . GLU B 1 46 ? 4.125 23.641 4.203 1 97.31 46 GLU B CA 1
ATOM 1610 C C . GLU B 1 46 ? 4.422 22.781 2.982 1 97.31 46 GLU B C 1
ATOM 1612 O O . GLU B 1 46 ? 5.582 22.609 2.605 1 97.31 46 GLU B O 1
ATOM 1617 N N . VAL B 1 47 ? 3.369 22.234 2.383 1 97.56 47 VAL B N 1
ATOM 1618 C CA . VAL B 1 47 ? 3.449 21.469 1.151 1 97.56 47 VAL B CA 1
ATOM 1619 C C . VAL B 1 47 ? 2.582 22.109 0.074 1 97.56 47 VAL B C 1
ATOM 1621 O O . VAL B 1 47 ? 1.383 22.312 0.276 1 97.56 47 VAL B O 1
ATOM 1624 N N . SER B 1 48 ? 3.193 22.406 -1.007 1 96.88 48 SER B N 1
ATOM 1625 C CA . SER B 1 48 ? 2.479 23.078 -2.082 1 96.88 48 SER B CA 1
ATOM 1626 C C . SER B 1 48 ? 1.744 22.094 -2.975 1 96.88 48 SER B C 1
ATOM 1628 O O . SER B 1 48 ? 1.979 20.875 -2.895 1 96.88 48 SER B O 1
ATOM 1630 N N . GLU B 1 49 ? 0.876 22.672 -3.816 1 96.88 49 GLU B N 1
ATOM 1631 C CA . GLU B 1 49 ? 0.17 21.844 -4.797 1 96.88 49 GLU B CA 1
ATOM 1632 C C . GLU B 1 49 ? 1.146 21.172 -5.75 1 96.88 49 GLU B C 1
ATOM 1634 O O . GLU B 1 49 ? 0.938 20.016 -6.137 1 96.88 49 GLU B O 1
ATOM 1639 N N . GLU B 1 50 ? 2.188 21.891 -6.176 1 96.5 50 GLU B N 1
ATOM 1640 C CA . GLU B 1 50 ? 3.195 21.328 -7.066 1 96.5 50 GLU B CA 1
ATOM 1641 C C . GLU B 1 50 ? 3.885 20.125 -6.43 1 96.5 50 GLU B C 1
ATOM 1643 O O . GLU B 1 50 ? 4.145 19.125 -7.105 1 96.5 50 GLU B O 1
ATOM 1648 N N . GLU B 1 51 ? 4.148 20.266 -5.172 1 95.94 51 GLU B N 1
ATOM 1649 C CA . GLU B 1 51 ? 4.797 19.156 -4.457 1 95.94 51 GLU B CA 1
ATOM 1650 C C . GLU B 1 51 ? 3.879 17.938 -4.371 1 95.94 51 GLU B C 1
ATOM 1652 O O . GLU B 1 51 ? 4.34 16.812 -4.488 1 95.94 51 GLU B O 1
ATOM 1657 N N . VAL B 1 52 ? 2.588 18.188 -4.188 1 96.75 52 VAL B N 1
ATOM 1658 C CA . VAL B 1 52 ? 1.623 17.094 -4.137 1 96.75 52 VAL B CA 1
ATOM 1659 C C . VAL B 1 52 ? 1.545 16.422 -5.504 1 96.75 52 VAL B C 1
ATOM 1661 O O . VAL B 1 52 ? 1.528 15.188 -5.59 1 96.75 52 VAL B O 1
ATOM 1664 N N . THR B 1 53 ? 1.574 17.172 -6.531 1 95.5 53 THR B N 1
ATOM 1665 C CA . THR B 1 53 ? 1.521 16.641 -7.887 1 95.5 53 THR B CA 1
ATOM 1666 C C . THR B 1 53 ? 2.754 15.789 -8.188 1 95.5 53 THR B C 1
ATOM 1668 O O . THR B 1 53 ? 2.643 14.703 -8.758 1 95.5 53 THR B O 1
ATOM 1671 N N . LYS B 1 54 ? 3.836 16.312 -7.832 1 95.56 54 LYS B N 1
ATOM 1672 C CA . LYS B 1 54 ? 5.082 15.57 -8.023 1 95.56 54 LYS B CA 1
ATOM 1673 C C . LYS B 1 54 ? 5.074 14.266 -7.234 1 95.56 54 LYS B C 1
ATOM 1675 O O . LYS B 1 54 ? 5.562 13.242 -7.719 1 95.56 54 LYS B O 1
ATOM 1680 N N . GLY B 1 55 ? 4.543 14.359 -5.953 1 94.81 55 GLY B N 1
ATOM 1681 C CA . GLY B 1 55 ? 4.445 13.164 -5.141 1 94.81 55 GLY B CA 1
ATOM 1682 C C . GLY B 1 55 ? 3.604 12.07 -5.785 1 94.81 55 GLY B C 1
ATOM 1683 O O . GLY B 1 55 ? 3.982 10.898 -5.777 1 94.81 55 GLY B O 1
ATOM 1684 N N . ALA B 1 56 ? 2.492 12.469 -6.371 1 94.44 56 ALA B N 1
ATOM 1685 C CA . ALA B 1 56 ? 1.634 11.523 -7.078 1 94.44 56 ALA B CA 1
ATOM 1686 C C . ALA B 1 56 ? 2.371 10.883 -8.25 1 94.44 56 ALA B C 1
ATOM 1688 O O . ALA B 1 56 ? 2.338 9.664 -8.43 1 94.44 56 ALA B O 1
ATOM 1689 N N . SER B 1 57 ? 3.092 11.672 -9.023 1 92 57 SER B N 1
ATOM 1690 C CA . SER B 1 57 ? 3.85 11.18 -10.172 1 92 57 SER B CA 1
ATOM 1691 C C . SER B 1 57 ? 4.957 10.227 -9.734 1 92 57 SER B C 1
ATOM 1693 O O . SER B 1 57 ? 5.156 9.18 -10.344 1 92 57 SER B O 1
ATOM 1695 N N . ASP B 1 58 ? 5.641 10.625 -8.688 1 90.31 58 ASP B N 1
ATOM 1696 C CA . ASP B 1 58 ? 6.766 9.828 -8.195 1 90.31 58 ASP B CA 1
ATOM 1697 C C . ASP B 1 58 ? 6.305 8.445 -7.738 1 90.31 58 ASP B C 1
ATOM 1699 O O . ASP B 1 58 ? 7.039 7.465 -7.879 1 90.31 58 ASP B O 1
ATOM 1703 N N . THR B 1 59 ? 5.141 8.359 -7.203 1 90.75 59 THR B N 1
ATOM 1704 C CA . THR B 1 59 ? 4.645 7.098 -6.66 1 90.75 59 THR B CA 1
ATOM 1705 C C . THR B 1 59 ? 3.951 6.277 -7.746 1 90.75 59 THR B C 1
ATOM 1707 O O . THR B 1 59 ? 3.707 5.082 -7.566 1 90.75 59 THR B O 1
ATOM 1710 N N . GLY B 1 60 ? 3.531 6.938 -8.859 1 86.31 60 GLY B N 1
ATOM 1711 C CA . GLY B 1 60 ? 2.832 6.27 -9.945 1 86.31 60 GLY B CA 1
ATOM 1712 C C . GLY B 1 60 ? 1.336 6.16 -9.719 1 86.31 60 GLY B C 1
ATOM 1713 O O . GLY B 1 60 ? 0.64 5.453 -10.445 1 86.31 60 GLY B O 1
ATOM 1714 N N . MET B 1 61 ? 0.831 6.758 -8.695 1 87.88 61 MET B N 1
ATOM 1715 C CA . MET B 1 61 ? -0.602 6.793 -8.414 1 87.88 61 MET B CA 1
ATOM 1716 C C . MET B 1 61 ? -1.276 7.938 -9.164 1 87.88 61 MET B C 1
ATOM 1718 O O . MET B 1 61 ? -0.624 8.922 -9.523 1 87.88 61 MET B O 1
ATOM 1722 N N . SER B 1 62 ? -2.574 7.695 -9.352 1 91.81 62 SER B N 1
ATOM 1723 C CA . SER B 1 62 ? -3.332 8.852 -9.82 1 91.81 62 SER B CA 1
ATOM 1724 C C . SER B 1 62 ? -3.379 9.945 -8.75 1 91.81 62 SER B C 1
ATOM 1726 O O . SER B 1 62 ? -3.242 9.664 -7.559 1 91.81 62 SER B O 1
ATOM 1728 N N . ARG B 1 63 ? -3.596 11.156 -9.141 1 94 63 ARG B N 1
ATOM 1729 C CA . ARG B 1 63 ? -3.666 12.273 -8.203 1 94 63 ARG B CA 1
ATOM 1730 C C . ARG B 1 63 ? -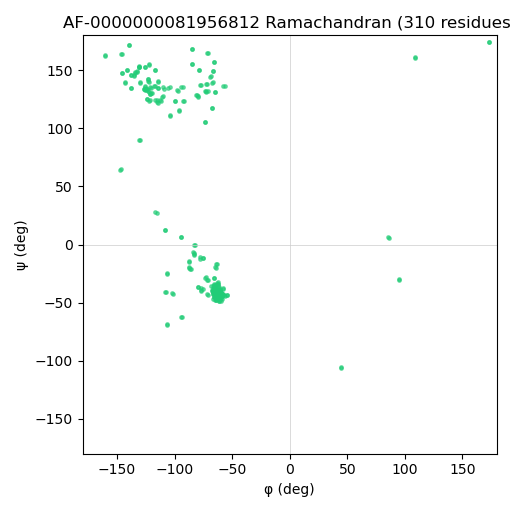4.762 12.055 -7.172 1 94 63 ARG B C 1
ATOM 1732 O O . ARG B 1 63 ? -4.566 12.328 -5.984 1 94 63 ARG B O 1
ATOM 1739 N N . GLU B 1 64 ? -5.887 11.617 -7.609 1 94.06 64 GLU B N 1
ATOM 1740 C CA . GLU B 1 64 ? -7.023 11.391 -6.723 1 94.06 64 GLU B CA 1
ATOM 1741 C C . GLU B 1 64 ? -6.695 10.336 -5.668 1 94.06 64 GLU B C 1
ATOM 1743 O O . GLU B 1 64 ? -6.965 10.531 -4.48 1 94.06 64 GLU B O 1
ATOM 1748 N N . SER B 1 65 ? -6.141 9.211 -6.078 1 92.44 65 SER B N 1
ATOM 1749 C CA . SER B 1 65 ? -5.785 8.133 -5.164 1 92.44 65 SER B CA 1
ATOM 1750 C C . SER B 1 65 ? -4.688 8.562 -4.199 1 92.44 65 SER B C 1
ATOM 1752 O O . SER B 1 65 ? -4.691 8.172 -3.031 1 92.44 65 SER B O 1
ATOM 1754 N N . TYR B 1 66 ? -3.797 9.383 -4.773 1 95.69 66 TYR B N 1
ATOM 1755 C CA . TYR B 1 66 ? -2.688 9.883 -3.963 1 95.69 66 TYR B CA 1
ATOM 1756 C C . TYR B 1 66 ? -3.189 10.797 -2.852 1 95.69 66 TYR B C 1
ATOM 1758 O O . TYR B 1 66 ? -2.779 10.656 -1.696 1 95.69 66 TYR B O 1
ATOM 1766 N N . VAL B 1 67 ? -4.043 11.641 -3.18 1 96.44 67 VAL B N 1
ATOM 1767 C CA . VAL B 1 67 ? -4.602 12.586 -2.217 1 96.44 67 VAL B CA 1
ATOM 1768 C C . VAL B 1 67 ? -5.379 11.828 -1.143 1 96.44 67 VAL B C 1
ATOM 1770 O O . VAL B 1 67 ? -5.316 12.172 0.039 1 96.44 67 VAL B O 1
ATOM 1773 N N . GLU B 1 68 ? -6.109 10.828 -1.525 1 93.81 68 GLU B N 1
ATOM 1774 C CA . GLU B 1 68 ? -6.816 10 -0.557 1 93.81 68 GLU B CA 1
ATOM 1775 C C . GLU B 1 68 ? -5.84 9.305 0.39 1 93.81 68 GLU B C 1
ATOM 1777 O O . GLU B 1 68 ? -6.086 9.219 1.595 1 93.81 68 GLU B O 1
ATOM 1782 N N . GLU B 1 69 ? -4.711 8.844 -0.156 1 93.81 69 GLU B N 1
ATOM 1783 C CA . GLU B 1 69 ? -3.686 8.203 0.662 1 93.81 69 GLU B CA 1
ATOM 1784 C C . GLU B 1 69 ? -3.094 9.188 1.671 1 93.81 69 GLU B C 1
ATOM 1786 O O . GLU B 1 69 ? -2.857 8.828 2.826 1 93.81 69 GLU B O 1
ATOM 1791 N N . LEU B 1 70 ? -2.893 10.398 1.187 1 96.25 70 LEU B N 1
ATOM 1792 C CA . LEU B 1 70 ? -2.387 11.43 2.086 1 96.25 70 LEU B CA 1
ATOM 1793 C C . LEU B 1 70 ? -3.369 11.688 3.223 1 96.25 70 LEU B C 1
ATOM 1795 O O . LEU B 1 70 ? -2.963 11.844 4.375 1 96.25 70 LEU B O 1
ATOM 1799 N N . HIS B 1 71 ? -4.594 11.711 2.82 1 94.5 71 HIS B N 1
ATOM 1800 C CA . HIS B 1 71 ? -5.629 11.922 3.824 1 94.5 71 HIS B CA 1
ATOM 1801 C C . HIS B 1 71 ? -5.602 10.82 4.883 1 94.5 71 HIS B C 1
ATOM 1803 O O . HIS B 1 71 ? -5.66 11.109 6.082 1 94.5 71 HIS B O 1
ATOM 1809 N N . GLN B 1 72 ? -5.445 9.617 4.496 1 91.75 72 GLN B N 1
ATOM 1810 C CA . GLN B 1 72 ? -5.414 8.492 5.426 1 91.75 72 GLN B CA 1
ATOM 1811 C C . GLN B 1 72 ? -4.164 8.539 6.301 1 91.75 72 GLN B C 1
ATOM 1813 O O . GLN B 1 72 ? -4.223 8.227 7.492 1 91.75 72 GLN B O 1
ATOM 1818 N N . ALA B 1 73 ? -3.078 8.977 5.762 1 93.62 73 ALA B N 1
ATOM 1819 C CA . ALA B 1 73 ? -1.798 8.945 6.465 1 93.62 73 ALA B CA 1
ATOM 1820 C C . ALA B 1 73 ? -1.687 10.102 7.453 1 93.62 73 ALA B C 1
ATOM 1822 O O . ALA B 1 73 ? -1.209 9.93 8.578 1 93.62 73 ALA B O 1
ATOM 1823 N N . LEU B 1 74 ? -2.252 11.289 7.023 1 95.12 74 LEU B N 1
ATOM 1824 C CA . LEU B 1 74 ? -1.91 12.5 7.758 1 95.12 74 LEU B CA 1
ATOM 1825 C C . LEU B 1 74 ? -3.084 12.969 8.617 1 95.12 74 LEU B C 1
ATOM 1827 O O . LEU B 1 74 ? -2.893 13.68 9.602 1 95.12 74 LEU B O 1
ATOM 1831 N N . ILE B 1 75 ? -4.234 12.633 8.25 1 90.62 75 ILE B N 1
ATOM 1832 C CA . ILE B 1 75 ? -5.402 13.18 8.938 1 90.62 75 ILE B CA 1
ATOM 1833 C C . ILE B 1 75 ? -6.047 12.102 9.797 1 90.62 75 ILE B C 1
ATOM 1835 O O . ILE B 1 75 ? -6.426 12.352 10.945 1 90.62 75 ILE B O 1
ATOM 1839 N N . ARG B 1 76 ? -6.129 10.898 9.273 1 82.5 76 ARG B N 1
ATOM 1840 C CA . ARG B 1 76 ? -6.848 9.844 9.984 1 82.5 76 ARG B CA 1
ATOM 1841 C C . ARG B 1 76 ? -5.988 9.25 11.094 1 82.5 76 ARG B C 1
ATOM 1843 O O . ARG B 1 76 ? -4.797 8.992 10.898 1 82.5 76 ARG B O 1
ATOM 1850 N N . ASP B 1 77 ? -6.527 9.227 12.188 1 76 77 ASP B N 1
ATOM 1851 C CA . ASP B 1 77 ? -5.84 8.625 13.32 1 76 77 ASP B CA 1
ATOM 1852 C C . ASP B 1 77 ? -5.699 7.113 13.133 1 76 77 ASP B C 1
ATOM 1854 O O . ASP B 1 77 ? -6.699 6.402 13.023 1 76 77 ASP B O 1
ATOM 1858 N N . GLU B 1 78 ? -4.477 6.629 13.055 1 68.75 78 GLU B N 1
ATOM 1859 C CA . GLU B 1 78 ? -4.203 5.215 12.805 1 68.75 78 GLU B CA 1
ATOM 1860 C C . GLU B 1 78 ? -4.258 4.406 14.102 1 68.75 78 GLU B C 1
ATOM 1862 O O . GLU B 1 78 ? -4.148 3.18 14.078 1 68.75 78 GLU B O 1
ATOM 1867 N N . ARG B 1 79 ? -4.391 4.977 15.148 1 67.31 79 ARG B N 1
ATOM 1868 C CA . ARG B 1 79 ? -4.309 4.27 16.422 1 67.31 79 ARG B CA 1
ATOM 1869 C C . ARG B 1 79 ? -5.438 3.254 16.562 1 67.31 79 ARG B C 1
ATOM 1871 O O . ARG B 1 79 ? -5.359 2.346 17.391 1 67.31 79 ARG B O 1
ATOM 1878 N N . GLU B 1 80 ? -6.391 3.471 15.734 1 63.62 80 GLU B N 1
ATOM 1879 C CA . GLU B 1 80 ? -7.496 2.521 15.836 1 63.62 80 GLU B CA 1
ATOM 1880 C C . GLU B 1 80 ? -7.203 1.246 15.055 1 63.62 80 GLU B C 1
ATOM 1882 O O . GLU B 1 80 ? -7.871 0.228 15.242 1 63.62 80 GLU B O 1
ATOM 1887 N N . ARG B 1 81 ? -6.133 1.345 14.32 1 69.06 81 ARG B N 1
ATOM 1888 C CA . ARG B 1 81 ? -5.82 0.177 13.5 1 69.06 81 ARG B CA 1
ATOM 1889 C C . ARG B 1 81 ? -4.863 -0.761 14.227 1 69.06 81 ARG B C 1
ATOM 1891 O O . ARG B 1 81 ? -4.012 -0.313 15 1 69.06 81 ARG B O 1
ATOM 1898 N N . GLU B 1 82 ? -5.07 -2.02 14.227 1 69.88 82 GLU B N 1
ATOM 1899 C CA . GLU B 1 82 ? -4.207 -3.02 14.844 1 69.88 82 GLU B CA 1
ATOM 1900 C C . GLU B 1 82 ? -2.771 -2.9 14.344 1 69.88 82 GLU B C 1
ATOM 1902 O O . GLU B 1 82 ? -1.824 -2.984 15.125 1 69.88 82 GLU B O 1
ATOM 1907 N N . LYS B 1 83 ? -2.654 -2.709 12.992 1 76.75 83 LYS B N 1
ATOM 1908 C CA . LYS B 1 83 ? -1.327 -2.514 12.422 1 76.75 83 LYS B CA 1
ATOM 1909 C C . LYS B 1 83 ? -1.237 -1.179 11.688 1 76.75 83 LYS B C 1
ATOM 1911 O O . LYS B 1 83 ? -2.096 -0.859 10.859 1 76.75 83 LYS B O 1
ATOM 1916 N N . PRO B 1 84 ? -0.175 -0.478 12.062 1 83.94 84 PRO B N 1
ATOM 1917 C CA . PRO B 1 84 ? -0.073 0.819 11.391 1 83.94 84 PRO B CA 1
ATOM 1918 C C . PRO B 1 84 ? 0.153 0.688 9.883 1 83.94 84 PRO B C 1
ATOM 1920 O O . PRO B 1 84 ? 0.988 -0.11 9.453 1 83.94 84 PRO B O 1
ATOM 1923 N N . LYS B 1 85 ? -0.56 1.36 9.141 1 88.94 85 LYS B N 1
ATOM 1924 C CA . LYS B 1 85 ? -0.446 1.389 7.684 1 88.94 85 LYS B CA 1
ATOM 1925 C C . LYS B 1 85 ? 0.593 2.41 7.234 1 88.94 85 LYS B C 1
ATOM 1927 O O . LYS B 1 85 ? 1.173 2.279 6.152 1 88.94 85 LYS B O 1
ATOM 1932 N N . TYR B 1 86 ? 0.863 3.367 8.148 1 93.44 86 TYR B N 1
ATOM 1933 C CA . TYR B 1 86 ? 1.77 4.449 7.781 1 93.44 86 TYR B CA 1
ATOM 1934 C C . TYR B 1 86 ? 2.836 4.652 8.852 1 93.44 86 TYR B C 1
ATOM 1936 O O . TYR B 1 86 ? 2.635 4.293 10.016 1 93.44 86 TYR B O 1
ATOM 1944 N N . SER B 1 87 ? 3.932 5.141 8.43 1 93.44 87 SER B N 1
ATOM 1945 C CA . SER B 1 87 ? 5.02 5.438 9.352 1 93.44 87 SER B CA 1
ATOM 1946 C C . SER B 1 87 ? 5.57 6.844 9.125 1 93.44 87 SER B C 1
ATOM 1948 O O . SER B 1 87 ? 5.457 7.391 8.023 1 93.44 87 SER B O 1
ATOM 1950 N N . PHE B 1 88 ? 6.113 7.379 10.188 1 96 88 PHE B N 1
ATOM 1951 C CA . PHE B 1 88 ? 6.707 8.711 10.164 1 96 88 PHE B CA 1
ATOM 1952 C C . PHE B 1 88 ? 8.156 8.664 10.617 1 96 88 PHE B C 1
ATOM 1954 O O . PHE B 1 88 ? 8.5 7.926 11.547 1 96 88 PHE B O 1
ATOM 1961 N N . GLN B 1 89 ? 8.93 9.438 10 1 96.25 89 GLN B N 1
ATOM 1962 C CA . GLN B 1 89 ? 10.328 9.57 10.375 1 96.25 89 GLN B CA 1
ATOM 1963 C C . GLN B 1 89 ? 10.773 11.031 10.336 1 96.25 89 GLN B C 1
ATOM 1965 O O . GLN B 1 89 ? 10.414 11.773 9.422 1 96.25 89 GLN B O 1
ATOM 1970 N N . LEU B 1 90 ? 11.438 11.391 11.328 1 95.44 90 LEU B N 1
ATOM 1971 C CA . LEU B 1 90 ? 11.977 12.742 11.406 1 95.44 90 LEU B CA 1
ATOM 1972 C C . LEU B 1 90 ? 13.477 12.75 11.125 1 95.44 90 LEU B C 1
ATOM 1974 O O . LEU B 1 90 ? 14.25 12.117 11.844 1 95.44 90 LEU B O 1
ATOM 1978 N N . THR B 1 91 ? 13.758 13.32 9.992 1 90.69 91 THR B N 1
ATOM 1979 C CA . THR B 1 91 ? 15.164 13.469 9.641 1 90.69 91 THR B CA 1
ATOM 1980 C C . THR B 1 91 ? 15.555 14.945 9.586 1 90.69 91 THR B C 1
ATOM 1982 O O . THR B 1 91 ? 15.016 15.711 8.789 1 90.69 91 THR B O 1
ATOM 1985 N N . ALA B 1 92 ? 16.562 15.289 10.414 1 87.75 92 ALA B N 1
ATOM 1986 C CA . ALA B 1 92 ? 16.969 16.688 10.484 1 87.75 92 ALA B CA 1
ATOM 1987 C C . ALA B 1 92 ? 15.75 17.609 10.562 1 87.75 92 ALA B C 1
ATOM 1989 O O . ALA B 1 92 ? 14.984 17.547 11.531 1 87.75 92 ALA B O 1
ATOM 1990 N N . ASP B 1 93 ? 15.406 18.344 9.445 1 91.5 93 ASP B N 1
ATOM 1991 C CA . ASP B 1 93 ? 14.289 19.281 9.43 1 91.5 93 ASP B CA 1
ATOM 1992 C C . ASP B 1 93 ? 13.195 18.828 8.453 1 91.5 93 ASP B C 1
ATOM 1994 O O . ASP B 1 93 ? 12.523 19.656 7.844 1 91.5 93 ASP B O 1
ATOM 1998 N N . HIS B 1 94 ? 13.211 17.453 8.312 1 95.69 94 HIS B N 1
ATOM 1999 C CA . HIS B 1 94 ? 12.188 16.922 7.426 1 95.69 94 HIS B CA 1
ATOM 2000 C C . HIS B 1 94 ? 11.352 15.852 8.117 1 95.69 94 HIS B C 1
ATOM 2002 O O . HIS B 1 94 ? 11.898 15.016 8.852 1 95.69 94 HIS B O 1
ATOM 2008 N N . LEU B 1 95 ? 10.023 15.969 7.957 1 97.56 95 LEU B N 1
ATOM 2009 C CA . LEU B 1 95 ? 9.133 14.891 8.344 1 97.56 95 LEU B CA 1
ATOM 2010 C C . LEU B 1 95 ? 8.781 14.016 7.145 1 97.56 95 LEU B C 1
ATOM 2012 O O . LEU B 1 95 ? 8.109 14.477 6.215 1 97.56 95 LEU B O 1
ATOM 2016 N N . LEU B 1 96 ? 9.219 12.797 7.219 1 96.81 96 LEU B N 1
ATOM 2017 C CA . LEU B 1 96 ? 8.922 11.828 6.164 1 96.81 96 LEU B CA 1
ATOM 2018 C C . LEU B 1 96 ? 7.723 10.961 6.543 1 96.81 96 LEU B C 1
ATOM 2020 O O . LEU B 1 96 ? 7.609 10.508 7.684 1 96.81 96 LEU B O 1
ATOM 2024 N N . TYR B 1 97 ? 6.812 10.828 5.637 1 96.56 97 TYR B N 1
ATOM 2025 C CA . TYR B 1 97 ? 5.684 9.922 5.836 1 96.56 97 TYR B CA 1
ATOM 2026 C C . TYR B 1 97 ? 5.574 8.922 4.691 1 96.56 97 TYR B C 1
ATOM 2028 O O . TYR B 1 97 ? 5.719 9.289 3.523 1 96.56 97 TYR B O 1
ATOM 2036 N N . GLN B 1 98 ? 5.402 7.668 5.113 1 95 98 GLN B N 1
ATOM 2037 C CA . GLN B 1 98 ? 5.477 6.566 4.156 1 95 98 GLN B CA 1
ATOM 2038 C C . GLN B 1 98 ? 4.387 5.531 4.418 1 95 98 GLN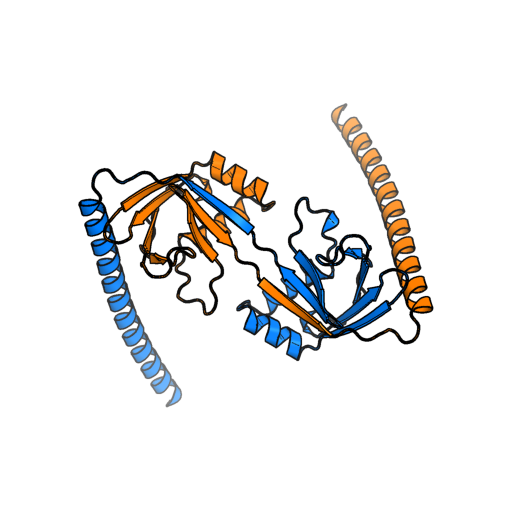 B C 1
ATOM 2040 O O . GLN B 1 98 ? 3.98 5.328 5.562 1 95 98 GLN B O 1
ATOM 2045 N N . LYS B 1 99 ? 3.936 4.969 3.355 1 93.19 99 LYS B N 1
ATOM 2046 C CA . LYS B 1 99 ? 3.086 3.785 3.455 1 93.19 99 LYS B CA 1
ATOM 2047 C C . LYS B 1 99 ? 3.92 2.525 3.66 1 93.19 99 LYS B C 1
ATOM 2049 O O . LYS B 1 99 ? 4.855 2.262 2.9 1 93.19 99 LYS B O 1
ATOM 2054 N N . MET B 1 100 ? 3.604 1.738 4.633 1 90.69 100 MET B N 1
ATOM 2055 C CA . MET B 1 100 ? 4.418 0.59 5.02 1 90.69 100 MET B CA 1
ATOM 2056 C C . MET B 1 100 ? 4.176 -0.588 4.082 1 90.69 100 MET B C 1
ATOM 2058 O O . MET B 1 100 ? 3.098 -0.71 3.496 1 90.69 100 MET B O 1
ATOM 2062 N N . SER B 1 101 ? 5.219 -1.343 3.965 1 89.31 101 SER B N 1
ATOM 2063 C CA . SER B 1 101 ? 5.102 -2.574 3.189 1 89.31 101 SER B CA 1
ATOM 2064 C C . SER B 1 101 ? 4.164 -3.566 3.869 1 89.31 101 SER B C 1
ATOM 2066 O O . SER B 1 101 ? 4.035 -3.566 5.098 1 89.31 101 SER B O 1
ATOM 2068 N N . VAL B 1 102 ? 3.49 -4.379 3.035 1 91.38 102 VAL B N 1
ATOM 2069 C CA . VAL B 1 102 ? 2.559 -5.375 3.557 1 91.38 102 VAL B CA 1
ATOM 2070 C C . VAL B 1 102 ? 2.949 -6.762 3.055 1 91.38 102 VAL B C 1
ATOM 2072 O O . VAL B 1 102 ? 3.137 -6.965 1.854 1 91.38 102 VAL B O 1
ATOM 2075 N N . ASN B 1 103 ? 3.135 -7.676 4.012 1 93 103 ASN B N 1
ATOM 2076 C CA . ASN B 1 103 ? 3.301 -9.07 3.615 1 93 103 ASN B CA 1
ATOM 2077 C C . ASN B 1 103 ? 1.98 -9.688 3.162 1 93 103 ASN B C 1
ATOM 2079 O O . ASN B 1 103 ? 1.113 -9.984 3.986 1 93 103 ASN B O 1
ATOM 2083 N N . LEU B 1 104 ? 1.794 -9.883 1.931 1 94.75 104 LEU B N 1
ATOM 2084 C CA . LEU B 1 104 ? 0.528 -10.375 1.403 1 94.75 104 LEU B CA 1
ATOM 2085 C C . LEU B 1 104 ? 0.393 -11.875 1.639 1 94.75 104 LEU B C 1
ATOM 2087 O O . LEU B 1 104 ? -0.698 -12.367 1.939 1 94.75 104 LEU B O 1
ATOM 2091 N N . GLY B 1 105 ? 1.55 -12.547 1.452 1 94.31 105 GLY B N 1
ATOM 2092 C CA . GLY B 1 105 ? 1.443 -13.977 1.692 1 94.31 105 GLY B CA 1
ATOM 2093 C C . GLY B 1 105 ? 2.701 -14.734 1.321 1 94.3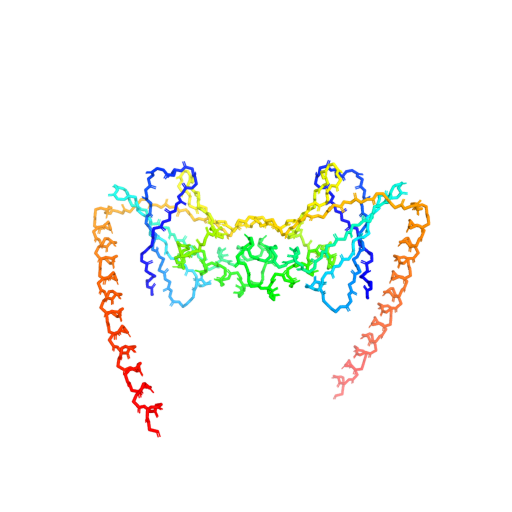1 105 GLY B C 1
ATOM 2094 O O . GLY B 1 105 ? 3.719 -14.133 0.972 1 94.31 105 GLY B O 1
ATOM 2095 N N . SER B 1 106 ? 2.656 -16 1.643 1 94.56 106 SER B N 1
ATOM 2096 C CA . SER B 1 106 ? 3.715 -16.969 1.334 1 94.56 106 SER B CA 1
ATOM 2097 C C . SER B 1 106 ? 3.139 -18.328 0.972 1 94.56 106 SER B C 1
ATOM 2099 O O . SER B 1 106 ? 2.133 -18.75 1.544 1 94.56 106 SER B O 1
ATOM 2101 N N . VAL B 1 107 ? 3.738 -18.891 0.024 1 95.88 107 VAL B N 1
ATOM 2102 C CA . VAL B 1 107 ? 3.258 -20.203 -0.372 1 95.88 107 VAL B CA 1
ATOM 2103 C C . VAL B 1 107 ? 4.418 -21.203 -0.368 1 95.88 107 VAL B C 1
ATOM 2105 O O . VAL B 1 107 ? 5.512 -20.891 -0.85 1 95.88 107 VAL B O 1
ATOM 2108 N N . GLU B 1 108 ? 4.141 -22.344 0.228 1 96 108 GLU B N 1
ATOM 2109 C CA . GLU B 1 108 ? 5.121 -23.422 0.193 1 96 108 GLU B CA 1
ATOM 2110 C C . GLU B 1 108 ? 5.195 -24.062 -1.193 1 96 108 GLU B C 1
ATOM 2112 O O . GLU B 1 108 ? 4.164 -24.422 -1.772 1 96 108 GLU B O 1
ATOM 2117 N N . LEU B 1 109 ? 6.41 -24.188 -1.661 1 96.44 109 LEU B N 1
ATOM 2118 C CA . LEU B 1 109 ? 6.629 -24.734 -2.998 1 96.44 109 LEU B CA 1
ATOM 2119 C C . LEU B 1 109 ? 7.133 -26.172 -2.922 1 96.44 109 LEU B C 1
ATOM 2121 O O . LEU B 1 109 ? 7.977 -26.5 -2.084 1 96.44 109 LEU B O 1
ATOM 2125 N N . GLN B 1 110 ? 6.559 -26.953 -3.736 1 96.31 110 GLN B N 1
ATOM 2126 C CA . GLN B 1 110 ? 7.035 -28.328 -3.922 1 96.31 110 GLN B CA 1
ATOM 2127 C C . GLN B 1 110 ? 7.57 -28.531 -5.336 1 96.31 110 GLN B C 1
ATOM 2129 O O . GLN B 1 110 ? 7.008 -28.016 -6.301 1 96.31 110 GLN B O 1
ATOM 2134 N N . PRO B 1 111 ? 8.672 -29.281 -5.391 1 94.88 111 PRO B N 1
ATOM 2135 C CA . PRO B 1 111 ? 9.172 -29.562 -6.738 1 94.88 111 PRO B CA 1
ATOM 2136 C C . PRO B 1 111 ? 8.133 -30.234 -7.629 1 94.88 111 PRO B C 1
ATOM 2138 O O . PRO B 1 111 ? 7.383 -31.094 -7.16 1 94.88 111 PRO B O 1
ATOM 2141 N N . ALA B 1 112 ? 8.078 -29.75 -8.82 1 95.31 112 ALA B N 1
ATOM 2142 C CA . ALA B 1 112 ? 7.172 -30.375 -9.766 1 95.31 112 ALA B CA 1
ATOM 2143 C C . ALA B 1 112 ? 7.637 -31.797 -10.109 1 95.31 112 ALA B C 1
ATOM 2145 O O . ALA B 1 112 ? 8.836 -32.031 -10.266 1 95.31 112 ALA B O 1
ATOM 2146 N N . PRO B 1 113 ? 6.66 -32.719 -10.203 1 93.75 113 PRO B N 1
ATOM 2147 C CA . PRO B 1 113 ? 7.051 -34.094 -10.539 1 93.75 113 PRO B CA 1
ATOM 2148 C C . PRO B 1 113 ? 7.805 -34.188 -11.859 1 93.75 113 PRO B C 1
ATOM 2150 O O . PRO B 1 113 ? 8.734 -35 -12 1 93.75 113 PRO B O 1
ATOM 2153 N N . ASP B 1 114 ? 7.473 -33.438 -12.867 1 94.94 114 ASP B N 1
ATOM 2154 C CA . ASP B 1 114 ? 8.148 -33.344 -14.156 1 94.94 114 ASP B CA 1
ATOM 2155 C C . ASP B 1 114 ? 8.43 -31.906 -14.555 1 94.94 114 ASP B C 1
ATOM 2157 O O . ASP B 1 114 ? 7.684 -31.312 -15.336 1 94.94 114 ASP B O 1
ATOM 2161 N N . PRO B 1 115 ? 9.586 -31.453 -14.141 1 93.75 115 PRO B N 1
ATOM 2162 C CA . PRO B 1 115 ? 9.898 -30.047 -14.406 1 93.75 115 PRO B CA 1
ATOM 2163 C C . PRO B 1 115 ? 10.031 -29.75 -15.898 1 93.75 115 PRO B C 1
ATOM 2165 O O . PRO B 1 115 ? 9.672 -28.656 -16.344 1 93.75 115 PRO B O 1
ATOM 2168 N N . LEU B 1 116 ? 10.523 -30.641 -16.641 1 94 116 LEU B N 1
ATOM 2169 C CA . LEU B 1 116 ? 10.711 -30.438 -18.062 1 94 116 LEU B CA 1
ATOM 2170 C C . LEU B 1 116 ? 9.375 -30.234 -18.766 1 94 116 LEU B C 1
ATOM 2172 O O . LEU B 1 116 ? 9.234 -29.344 -19.609 1 94 116 LEU B O 1
ATOM 2176 N N . GLU B 1 117 ? 8.477 -31.062 -18.406 1 93.56 117 GLU B N 1
ATOM 2177 C CA . GLU B 1 117 ? 7.148 -30.938 -19 1 93.56 117 GLU B CA 1
ATOM 2178 C C . GLU B 1 117 ? 6.504 -29.594 -18.656 1 93.56 117 GLU B C 1
ATOM 2180 O O . GLU B 1 117 ? 5.91 -28.938 -19.516 1 93.56 117 GLU B O 1
ATOM 2185 N N . LEU B 1 118 ? 6.602 -29.25 -17.453 1 92.69 118 LEU B N 1
ATOM 2186 C CA . LEU B 1 118 ? 6.004 -28 -16.984 1 92.69 118 LEU B CA 1
ATOM 2187 C C . LEU B 1 118 ? 6.676 -26.812 -17.641 1 92.69 118 LEU B C 1
ATOM 2189 O O . LEU B 1 118 ? 6 -25.859 -18.047 1 92.69 118 LEU B O 1
ATOM 2193 N N . ASN B 1 119 ? 7.941 -26.859 -17.766 1 94.44 119 ASN B N 1
ATOM 2194 C CA . ASN B 1 119 ? 8.672 -25.797 -18.469 1 94.44 119 ASN B CA 1
ATOM 2195 C C . ASN B 1 119 ? 8.195 -25.641 -19.906 1 94.44 119 ASN B C 1
ATOM 2197 O O . ASN B 1 119 ? 7.953 -24.516 -20.359 1 94.44 119 ASN B O 1
ATOM 2201 N N . ARG B 1 120 ? 8.07 -26.766 -20.578 1 92.69 120 ARG B N 1
ATOM 2202 C CA . ARG B 1 120 ? 7.609 -26.734 -21.969 1 92.69 120 ARG B CA 1
ATOM 2203 C C . ARG B 1 120 ? 6.215 -26.125 -22.078 1 92.69 120 ARG B C 1
ATOM 2205 O O . ARG B 1 120 ? 5.945 -25.328 -22.969 1 92.69 120 ARG B O 1
ATOM 2212 N N . GLU B 1 121 ? 5.406 -26.562 -21.141 1 92.62 121 GLU B N 1
ATOM 2213 C CA . GLU B 1 121 ? 4.039 -26.047 -21.125 1 92.62 121 GLU B CA 1
ATOM 2214 C C . GLU B 1 121 ? 4.023 -24.531 -20.906 1 92.62 121 GLU B C 1
ATOM 2216 O O . GLU B 1 121 ? 3.303 -23.812 -21.609 1 92.62 121 GLU B O 1
ATOM 2221 N N . MET B 1 122 ? 4.82 -24.078 -19.984 1 91.56 122 MET B N 1
ATOM 2222 C CA . MET B 1 122 ? 4.848 -22.656 -19.641 1 91.56 122 MET B CA 1
ATOM 2223 C C . MET B 1 122 ? 5.414 -21.828 -20.797 1 91.56 122 MET B C 1
ATOM 2225 O O . MET B 1 122 ? 4.895 -20.75 -21.109 1 91.56 122 MET B O 1
ATOM 2229 N N . ILE B 1 123 ? 6.41 -22.328 -21.422 1 90.19 123 ILE B N 1
ATOM 2230 C CA . ILE B 1 123 ? 7.008 -21.656 -22.562 1 90.19 123 ILE B CA 1
ATOM 2231 C C . ILE B 1 123 ? 5.996 -21.594 -23.703 1 90.19 123 ILE B C 1
ATOM 2233 O O . ILE B 1 123 ? 5.809 -20.531 -24.312 1 90.19 123 ILE B O 1
ATOM 2237 N N . GLY B 1 124 ? 5.41 -22.734 -23.938 1 90.69 124 GLY B N 1
ATOM 2238 C CA . GLY B 1 124 ? 4.41 -22.781 -24.984 1 90.69 124 GLY B CA 1
ATOM 2239 C C . GLY B 1 124 ? 3.271 -21.797 -24.781 1 90.69 124 GLY B C 1
ATOM 2240 O O . GLY B 1 124 ? 2.855 -21.109 -25.703 1 90.69 124 GLY B O 1
ATOM 2241 N N . GLN B 1 125 ? 2.805 -21.734 -23.547 1 91.88 125 GLN B N 1
ATOM 2242 C CA . GLN B 1 125 ? 1.724 -20.812 -23.219 1 91.88 125 GLN B CA 1
ATOM 2243 C C . GLN B 1 125 ? 2.158 -19.375 -23.422 1 91.88 125 GLN B C 1
ATOM 2245 O O . GLN B 1 125 ? 1.394 -18.547 -23.938 1 91.88 125 GLN B O 1
ATOM 2250 N N . SER B 1 126 ? 3.35 -19.062 -23 1 90 126 SER B N 1
ATOM 2251 C CA . SER B 1 126 ? 3.869 -17.703 -23.125 1 90 126 SER B CA 1
ATOM 2252 C C . SER B 1 126 ? 3.992 -17.281 -24.594 1 90 126 SER B C 1
ATOM 2254 O O . SER B 1 126 ? 3.641 -16.172 -24.953 1 90 126 SER B O 1
ATOM 2256 N N . LEU B 1 127 ? 4.398 -18.234 -25.391 1 90 127 LEU B N 1
ATOM 2257 C CA . LEU B 1 127 ? 4.566 -17.969 -26.812 1 90 127 LEU B CA 1
ATOM 2258 C C . LEU B 1 127 ? 3.213 -17.797 -27.5 1 90 127 LEU B C 1
ATOM 2260 O O . LEU B 1 127 ? 3.047 -16.922 -28.359 1 90 127 LEU B O 1
ATOM 2264 N N . LYS B 1 128 ? 2.34 -18.656 -27.141 1 90.19 128 LYS B N 1
ATOM 2265 C CA . LYS B 1 128 ? 0.997 -18.562 -27.719 1 90.19 128 LYS B CA 1
ATOM 2266 C C . LYS B 1 128 ? 0.35 -17.219 -27.375 1 90.19 128 LYS B C 1
ATOM 2268 O O . LYS B 1 128 ? -0.283 -16.594 -28.234 1 90.19 128 LYS B O 1
ATOM 2273 N N . ARG B 1 129 ? 0.428 -16.828 -26.141 1 87.19 129 ARG B N 1
ATOM 2274 C CA . ARG B 1 129 ? -0.133 -15.555 -25.719 1 87.19 129 ARG B CA 1
ATOM 2275 C C . ARG B 1 129 ? 0.52 -14.398 -26.469 1 87.19 129 ARG B C 1
ATOM 2277 O O . ARG B 1 129 ? -0.161 -13.453 -26.875 1 87.19 129 ARG B O 1
ATOM 2284 N N . HIS B 1 130 ? 1.814 -14.477 -26.594 1 86.81 130 HIS B N 1
ATOM 2285 C CA . HIS B 1 130 ? 2.537 -13.438 -27.312 1 86.81 130 HIS B CA 1
ATOM 2286 C C . HIS B 1 130 ? 2.049 -13.328 -28.75 1 86.81 130 HIS B C 1
ATOM 2288 O O . HIS B 1 130 ? 1.816 -12.219 -29.25 1 86.81 130 HIS B O 1
ATOM 2294 N N . LEU B 1 131 ? 1.84 -14.469 -29.359 1 86.56 131 LEU B N 1
ATOM 2295 C CA . LEU B 1 131 ? 1.349 -14.5 -30.734 1 86.56 131 LEU B CA 1
ATOM 2296 C C . LEU B 1 131 ? -0.055 -13.906 -30.828 1 86.56 131 LEU B C 1
ATOM 2298 O O . LEU B 1 131 ? -0.359 -13.148 -31.75 1 86.56 131 LEU B O 1
ATOM 2302 N N . HIS B 1 132 ? -0.839 -14.273 -29.922 1 89.56 132 HIS B N 1
ATOM 2303 C CA . HIS B 1 132 ? -2.199 -13.75 -29.891 1 89.56 132 HIS B CA 1
ATOM 2304 C C . HIS B 1 132 ? -2.203 -12.234 -2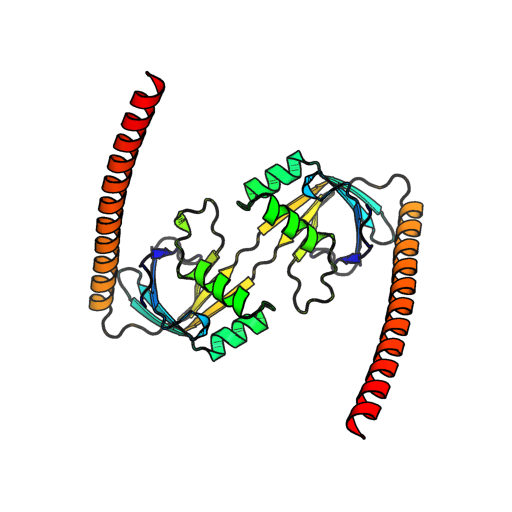9.703 1 89.56 132 HIS B C 1
ATOM 2306 O O . HIS B 1 132 ? -2.938 -11.523 -30.391 1 89.56 132 HIS B O 1
ATOM 2312 N N . LEU B 1 133 ? -1.356 -11.773 -28.812 1 86.56 133 LEU B N 1
ATOM 2313 C CA . LEU B 1 133 ? -1.276 -10.344 -28.547 1 86.56 133 LEU B CA 1
ATOM 2314 C C . LEU B 1 133 ? -0.751 -9.586 -29.75 1 86.56 133 LEU B C 1
ATOM 2316 O O . LEU B 1 133 ? -1.24 -8.5 -30.078 1 86.56 133 LEU B O 1
ATOM 2320 N N . GLU B 1 134 ? 0.19 -10.164 -30.359 1 87.62 134 GLU B N 1
ATOM 2321 C CA . GLU B 1 134 ? 0.729 -9.547 -31.562 1 87.62 134 GLU B CA 1
ATOM 2322 C C . GLU B 1 134 ? -0.336 -9.438 -32.656 1 87.62 134 GLU B C 1
ATOM 2324 O O . GLU B 1 134 ? -0.438 -8.406 -33.344 1 87.62 134 GLU B O 1
ATOM 2329 N N . ALA B 1 135 ? -1.018 -10.469 -32.812 1 90.56 135 ALA B N 1
ATOM 2330 C CA . ALA B 1 135 ? -2.096 -10.461 -33.781 1 90.56 135 ALA B CA 1
ATOM 2331 C C . ALA B 1 135 ? -3.152 -9.422 -33.438 1 90.56 135 ALA B C 1
ATOM 2333 O O . ALA B 1 135 ? -3.621 -8.688 -34.312 1 90.56 135 ALA B O 1
ATOM 2334 N N . THR B 1 136 ? -3.551 -9.383 -32.219 1 90.62 136 THR B N 1
ATOM 2335 C CA . THR B 1 136 ? -4.539 -8.422 -31.766 1 90.62 136 THR B CA 1
ATOM 2336 C C . THR B 1 136 ? -4.027 -6.992 -31.938 1 90.62 136 THR B C 1
ATOM 2338 O O . THR B 1 136 ? -4.77 -6.113 -32.375 1 90.62 136 THR B O 1
ATOM 2341 N N . ASN B 1 137 ? -2.791 -6.789 -31.656 1 89.44 137 ASN B N 1
ATOM 2342 C CA . ASN B 1 137 ? -2.182 -5.477 -31.844 1 89.44 137 ASN B CA 1
ATOM 2343 C C . ASN B 1 137 ? -2.217 -5.039 -33.312 1 89.44 137 ASN B C 1
ATOM 2345 O O . ASN B 1 137 ? -2.529 -3.889 -33.594 1 89.44 137 ASN B O 1
ATOM 2349 N N . SER B 1 138 ? -1.867 -5.934 -34.156 1 91.62 138 SER B N 1
ATOM 2350 C CA . SER B 1 138 ? -1.894 -5.66 -35.594 1 91.62 138 SER B CA 1
ATOM 2351 C C . SER B 1 138 ? -3.301 -5.309 -36.062 1 91.62 138 SER B C 1
ATOM 2353 O O . SER B 1 138 ? -3.486 -4.367 -36.812 1 91.62 138 SER B O 1
ATOM 2355 N N . GLN B 1 139 ? -4.227 -6.031 -35.531 1 93.88 139 GLN B N 1
ATOM 2356 C CA . GLN B 1 139 ? -5.621 -5.781 -35.906 1 93.88 139 GLN B CA 1
ATOM 2357 C C . GLN B 1 139 ? -6.07 -4.406 -35.406 1 93.88 139 GLN B C 1
ATOM 2359 O O . GLN B 1 139 ? -6.727 -3.666 -36.156 1 93.88 139 GLN B O 1
ATOM 2364 N N . LEU B 1 140 ? -5.754 -4.113 -34.125 1 92.25 140 LEU B N 1
ATOM 2365 C CA . LEU B 1 140 ? -6.125 -2.836 -33.531 1 92.25 140 LEU B CA 1
ATOM 2366 C C . LEU B 1 140 ? -5.465 -1.678 -34.281 1 92.25 140 LEU B C 1
ATOM 2368 O O . LEU B 1 140 ? -6.09 -0.637 -34.5 1 92.25 140 LEU B O 1
ATOM 2372 N N . LEU B 1 141 ? -4.219 -1.863 -34.75 1 92.44 141 LEU B N 1
ATOM 2373 C CA . LEU B 1 141 ? -3.508 -0.845 -35.5 1 92.44 141 LEU B CA 1
ATOM 2374 C C . LEU B 1 141 ? -4.188 -0.604 -36.844 1 92.44 141 LEU B C 1
ATOM 2376 O O . LEU B 1 141 ? -4.332 0.543 -37.281 1 92.44 141 LEU B O 1
ATOM 2380 N N . GLN B 1 142 ? -4.566 -1.664 -37.438 1 92.38 142 GLN B N 1
ATOM 2381 C CA . GLN B 1 142 ? -5.277 -1.542 -38.719 1 92.38 142 GLN B CA 1
ATOM 2382 C C . GLN B 1 142 ? -6.609 -0.822 -38.531 1 92.38 142 GLN B C 1
ATOM 2384 O O . GLN B 1 142 ? -6.965 0.051 -39.312 1 92.38 142 GLN B O 1
ATOM 2389 N N . GLU B 1 143 ? -7.328 -1.231 -37.469 1 92.62 143 GLU B N 1
ATOM 2390 C CA . GLU B 1 143 ? -8.602 -0.591 -37.156 1 92.62 143 GLU B CA 1
ATOM 2391 C C . GLU B 1 143 ? -8.414 0.891 -36.844 1 92.62 143 GLU B C 1
ATOM 2393 O O . GLU B 1 143 ? -9.211 1.728 -37.281 1 92.62 143 GLU B O 1
ATOM 2398 N N . ASN B 1 144 ? -7.406 1.186 -36.156 1 92.56 144 ASN B N 1
ATOM 2399 C CA . ASN B 1 144 ? -7.102 2.578 -35.844 1 92.56 144 ASN B CA 1
ATOM 2400 C C . ASN B 1 144 ? -6.812 3.383 -37.094 1 92.56 144 ASN B C 1
ATOM 2402 O O . ASN B 1 144 ? -7.273 4.516 -37.25 1 92.56 144 ASN B O 1
ATOM 2406 N N . ARG B 1 145 ? -6.055 2.787 -38 1 91.56 145 ARG B N 1
ATOM 2407 C CA . ARG B 1 145 ? -5.738 3.439 -39.281 1 91.56 145 ARG B CA 1
ATOM 2408 C C . ARG B 1 145 ? -7.004 3.699 -40.094 1 91.56 145 ARG B C 1
ATOM 2410 O O . ARG B 1 145 ? -7.164 4.773 -40.688 1 91.56 145 ARG B O 1
ATOM 2417 N N . LYS B 1 146 ? -7.812 2.781 -40.062 1 92.88 146 LYS B N 1
ATOM 2418 C CA . LYS B 1 146 ? -9.078 2.918 -40.781 1 92.88 146 LYS B CA 1
ATOM 2419 C C . LYS B 1 146 ? -9.93 4.035 -40.188 1 92.88 146 LYS B C 1
ATOM 2421 O O . LYS B 1 146 ? -10.461 4.875 -40.906 1 92.88 146 LYS B O 1
ATOM 2426 N N . LEU B 1 147 ? -10.008 4.066 -38.875 1 91.75 147 LEU B N 1
ATOM 2427 C CA . LEU B 1 147 ? -10.812 5.062 -38.156 1 91.75 147 LEU B CA 1
ATOM 2428 C C . LEU B 1 147 ? -10.258 6.465 -38.375 1 91.75 147 LEU B C 1
ATOM 2430 O O . LEU B 1 147 ? -11.016 7.418 -38.562 1 91.75 147 LEU B O 1
ATOM 2434 N N . ARG B 1 148 ? -8.961 6.555 -38.406 1 91.88 148 ARG B N 1
ATOM 2435 C CA . ARG B 1 148 ? -8.32 7.84 -38.656 1 91.88 148 ARG B CA 1
ATOM 2436 C C . ARG B 1 148 ? -8.609 8.336 -40.062 1 91.88 148 ARG B C 1
ATOM 2438 O O . ARG B 1 148 ? -8.836 9.531 -40.281 1 91.88 148 ARG B O 1
ATOM 2445 N N . ARG B 1 149 ? -8.625 7.438 -41.031 1 89.06 149 ARG B N 1
ATOM 2446 C CA . ARG B 1 149 ? -8.93 7.781 -42.406 1 89.06 149 ARG B CA 1
ATOM 2447 C C . ARG B 1 149 ? -10.375 8.25 -42.531 1 89.06 149 ARG B C 1
ATOM 2449 O O . ARG B 1 149 ? -10.648 9.242 -43.219 1 89.06 149 ARG B O 1
ATOM 2456 N N . GLU B 1 150 ? -11.219 7.609 -41.875 1 90.25 150 GLU B N 1
ATOM 2457 C CA . GLU B 1 150 ? -12.633 7.957 -41.906 1 90.25 150 GLU B CA 1
ATOM 2458 C C . GLU B 1 150 ? -12.883 9.312 -41.25 1 90.25 150 GLU B C 1
ATOM 2460 O O . GLU B 1 150 ? -13.688 10.109 -41.75 1 90.25 150 GLU B O 1
ATOM 2465 N N . HIS B 1 151 ? -12.219 9.578 -40.219 1 90.81 151 HIS B N 1
ATOM 2466 C CA . HIS B 1 151 ? -12.336 10.867 -39.562 1 90.81 151 HIS B CA 1
ATOM 2467 C C . HIS B 1 151 ? -11.805 12 -40.406 1 90.81 151 HIS B C 1
ATOM 2469 O O . HIS B 1 151 ? -12.414 13.07 -40.5 1 90.81 151 HIS B O 1
ATOM 2475 N N . SER B 1 152 ? -10.68 11.766 -41.031 1 89.94 152 SER B N 1
ATOM 2476 C CA . SER B 1 152 ? -10.086 12.766 -41.906 1 89.94 152 SER B CA 1
ATOM 2477 C C . SER B 1 152 ? -11.008 13.078 -43.094 1 89.94 152 SER B C 1
ATOM 2479 O O . SER B 1 152 ? -11.094 14.234 -43.531 1 89.94 152 SER B O 1
ATOM 2481 N N . LEU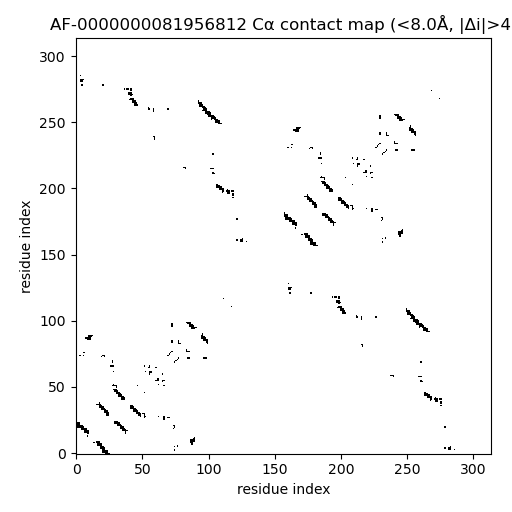 B 1 153 ? -11.766 12.164 -43.594 1 90.19 153 LEU B N 1
ATOM 2482 C CA . LEU B 1 153 ? -12.695 12.32 -44.719 1 90.19 153 LEU B CA 1
ATOM 2483 C C . LEU B 1 153 ? -13.914 13.141 -44.312 1 90.19 153 LEU B C 1
ATOM 2485 O O . LEU B 1 153 ? -14.414 13.953 -45.094 1 90.19 153 LEU B O 1
ATOM 2489 N N . ILE B 1 154 ? -14.273 13.047 -43.094 1 87 154 ILE B N 1
ATOM 2490 C CA . ILE B 1 154 ? -15.438 13.758 -42.562 1 87 154 ILE B CA 1
ATOM 2491 C C . ILE B 1 154 ? -15.086 15.234 -42.375 1 87 154 ILE B C 1
ATOM 2493 O O . ILE B 1 154 ? -15.891 16.125 -42.656 1 87 154 ILE B O 1
ATOM 2497 N N . LEU B 1 155 ? -13.953 15.516 -41.969 1 82.81 155 LEU B N 1
ATOM 2498 C CA . LEU B 1 155 ? -13.539 16.891 -41.719 1 82.81 155 LEU B CA 1
ATOM 2499 C C . LEU B 1 155 ? -13.312 17.656 -43 1 82.81 155 LEU B C 1
ATOM 2501 O O . LEU B 1 155 ? -13.406 18.875 -43.031 1 82.81 155 LEU B O 1
ATOM 2505 N N . LYS B 1 156 ? -12.969 17.016 -43.969 1 80.94 156 LYS B N 1
ATOM 2506 C CA . LYS B 1 156 ? -12.742 17.672 -45.25 1 80.94 156 LYS B CA 1
ATOM 2507 C C . LYS B 1 156 ? -14.062 17.984 -45.969 1 80.94 156 LYS B C 1
ATOM 2509 O O . LYS B 1 156 ? -14.102 18.781 -46.906 1 80.94 156 LYS B O 1
ATOM 2514 N N . GLU B 1 157 ? -15.172 17.531 -45.594 1 65.62 157 GLU B N 1
ATOM 2515 C CA . GLU B 1 157 ? -16.484 17.984 -46.062 1 65.62 157 GLU B CA 1
ATOM 2516 C C . GLU B 1 157 ? -17.016 19.125 -45.188 1 65.62 157 GLU B C 1
ATOM 2518 O O . GLU B 1 157 ? -17.578 20.094 -45.688 1 65.62 157 GLU B O 1
#

Nearest PDB structures (foldseek):
  1ik9-assembly1_B  TM=5.646E-01  e=4.738E-11  Homo sapiens
  1fu1-assembly1_B  TM=5.885E-01  e=9.903E-11  Homo sapiens
  5wj7-assembly1_A  TM=5.938E-01  e=1.830E-10  Homo sapiens
  4xa4-assembly1_B  TM=5.662E-01  e=6.442E-11  Homo sapiens
  6abo-assembly1_A-2  TM=5.898E-01  e=1.619E-10  Homo sapiens

Foldseek 3Di:
DKFDKDWAAAPVCRPFIKIKMKADDPFCLQWIKMWMDRPPDIDIDIDHNVNLVVVCVVVVHDSVVSRVVCCCFHRNHCVVPPDRQKHWHDDDPDIDIDGDDDDPDDDDDDDDPDPVVVVVVVVVVVVVVVVVVVVVVVVVVVVVVVVVVVVVVVVVD/DKFDKDWAAAPVCRPFIKIKMKADDPFCLQWIKMWMDRPPDIDIDIDHNVNLVVVCVVVVHDSVVSRVVCCCFHRNHCVVPPDRQKHWHDDDPDIDIDGDDDDPDDDDDDDDPDPPVVVVVVVVVVVVVVVVVVVVVVVVVVVVVVVVVVVVVVVVD

Organism: NCBI:txid47308

Solvent-accessible surface area (backbone atoms only — not comparable to full-atom values): 16604 Å² total; per-residue (Å²): 84,72,45,62,60,37,76,47,64,27,71,84,46,69,88,50,65,28,38,38,30,38,33,30,78,87,44,63,54,70,13,35,36,40,40,39,30,57,82,82,53,31,31,36,26,63,42,48,33,68,55,43,52,49,33,16,59,75,66,69,45,54,63,70,60,37,37,53,49,48,43,53,62,64,54,42,72,54,82,80,43,94,63,70,60,53,45,30,36,71,48,97,53,28,46,34,38,29,39,52,56,42,76,57,47,71,34,55,46,36,76,40,96,52,31,67,60,52,44,51,51,51,51,50,51,40,50,51,50,50,51,50,49,49,52,51,47,52,49,51,49,50,50,49,52,50,51,52,52,54,52,54,56,57,71,73,106,86,74,45,62,62,38,77,48,66,27,71,84,45,70,88,51,65,30,39,38,31,37,32,30,78,85,44,63,53,71,12,36,36,39,39,40,31,57,82,82,52,29,30,38,24,64,43,48,33,68,55,43,51,49,34,14,59,74,65,69,44,54,62,69,61,36,37,52,49,48,44,53,63,65,55,43,72,54,83,80,42,94,64,70,59,53,48,31,35,73,48,96,52,28,46,34,37,30,39,53,57,42,75,58,48,70,32,56,46,38,76,39,95,51,32,67,61,51,44,50,52,50,50,50,50,40,50,51,51,50,52,52,48,50,51,50,50,53,49,52,51,52,50,48,51,50,52,51,54,54,51,55,56,57,70,74,107